Protein AF-A0A8B6FFK3-F1 (afdb_monomer_lite)

Organism: Mytilus galloprovincialis (NCBI:txid29158)

InterPro domains:
  IPR002347 Short-chain dehydrogenase/reductase SDR [PF00106] (6-83)
  IPR002347 Short-chain dehydrogenase/reductase SDR [PF00106] (134-291)
  IPR002347 Short-chain dehydrogenase/reductase SDR [PR00080] (193-204)
  IPR002347 Short-chain dehydrogenase/reductase SDR [PR00080] (247-255)
  IPR002347 Short-chain dehydrogenase/reductase SDR [PR00080] (267-286)
  IPR002347 Short-chain dehydrogenase/reductase SDR [PR00081] (17-33)
  IPR002347 Short-chain dehydrogenase/reductase SDR [PR00081] (43-62)
  IPR002347 Short-chain dehydrogenase/reductase SDR [PR00081] (64-81)
  IPR002347 Short-chain dehydrogenase/reductase SDR [PR00081] (99-119)
  IPR020904 Short-chain dehydrogenase/reductase, conserved site [PS00061] (30-58)
  IPR020904 Short-chain dehydrogenase/reductase, conserved site [PS00061] (254-282)
  IPR036291 NAD(P)-binding domain superfamily [SSF51735] (8-136)
  IPR036291 NAD(P)-binding domain superfamily [SSF51735] (133-290)
  IPR051737 L-xylulose reductase/Carbonyl reductase [PTHR44252] (134-290)

Sequence (295 aa):
MHVEIFESLQIVAKGIISRKGSGAIVNISSISSTLAFPGVPIYCTTKAAMDMLTKSMALEFGPLKIRVNSCNPGVVLTPMTEKFLVAQEQKDALTGRIPMGRFIEQDEVANTVVFLLSDYATMINGALVPVDGGHSIGRCIALKLSKLGAKVYAISRTEADLDSLKEEDSSIETRCLDIAYWDNTRKVIGDIGQVDLLVNNAGINKKKTVLEATEEFIDEHFDVNFKAALNISQIVAKGIISRKGSGAIVNISSLSSTLAFPGVPIYCTTKAAMDMLTKSMALEFGPFKVNYCDS

Radius of gyration: 19.82 Å; chains: 1; bounding box: 55×40×57 Å

Structure (mmCIF, N/CA/C/O backbone):
data_AF-A0A8B6FFK3-F1
#
_entry.id   AF-A0A8B6FFK3-F1
#
loop_
_atom_site.group_PDB
_atom_site.id
_atom_site.type_symbol
_atom_site.label_atom_id
_atom_site.label_alt_id
_atom_site.label_comp_id
_atom_site.label_asym_id
_atom_site.label_entity_id
_atom_site.label_seq_id
_atom_site.pdbx_PDB_ins_code
_atom_site.Cartn_x
_atom_site.Cartn_y
_atom_site.Cartn_z
_atom_site.occupancy
_atom_site.B_iso_or_equiv
_atom_site.auth_seq_id
_atom_site.auth_comp_id
_atom_site.auth_asym_id
_atom_site.auth_atom_id
_atom_site.pdbx_PDB_model_num
ATOM 1 N N . MET A 1 1 ? -13.976 11.421 10.634 1.00 39.06 1 MET A N 1
ATOM 2 C CA . MET A 1 1 ? -13.573 10.003 10.736 1.00 39.06 1 MET A CA 1
ATOM 3 C C . MET A 1 1 ? -12.472 9.743 11.767 1.00 39.06 1 MET A C 1
ATOM 5 O O . MET A 1 1 ? -12.789 9.145 12.778 1.00 39.06 1 MET A O 1
ATOM 9 N N . HIS A 1 2 ? -11.211 10.184 11.610 1.00 34.69 2 HIS A N 1
ATOM 10 C CA . HIS A 1 2 ? -10.170 9.877 12.625 1.00 34.69 2 HIS A CA 1
ATOM 11 C C . HIS A 1 2 ? -10.398 10.516 13.994 1.00 34.69 2 HIS A C 1
ATOM 13 O O . HIS A 1 2 ? -10.114 9.885 15.006 1.00 34.69 2 HIS A O 1
ATOM 19 N N . VAL A 1 3 ? -10.959 11.725 14.020 1.00 40.78 3 VAL A N 1
ATOM 20 C CA . VAL A 1 3 ? -11.326 12.419 15.262 1.00 40.78 3 VAL A CA 1
ATOM 21 C C . VAL A 1 3 ? -12.472 11.690 15.978 1.00 40.78 3 VAL A C 1
ATOM 23 O O . VAL A 1 3 ? -12.375 11.451 17.170 1.00 40.78 3 VAL A O 1
ATOM 26 N N . GLU A 1 4 ? -13.480 11.200 15.248 1.00 53.56 4 GLU A N 1
ATOM 27 C CA . GLU A 1 4 ? -14.606 10.430 15.815 1.00 53.56 4 GLU A CA 1
ATOM 28 C C . GLU A 1 4 ? -14.179 9.035 16.312 1.00 53.56 4 GLU A C 1
ATOM 30 O O . GLU A 1 4 ? -14.699 8.543 17.312 1.00 53.56 4 GLU A O 1
ATOM 35 N N . ILE A 1 5 ? -13.215 8.389 15.640 1.00 57.72 5 ILE A N 1
ATOM 36 C CA . ILE A 1 5 ? -12.628 7.112 16.088 1.00 57.72 5 ILE A CA 1
ATOM 37 C C . ILE A 1 5 ? -11.802 7.335 17.354 1.00 57.72 5 ILE A C 1
ATOM 39 O O . ILE A 1 5 ? -11.939 6.581 18.312 1.00 57.72 5 ILE A O 1
ATOM 43 N N . PHE A 1 6 ? -10.982 8.387 17.384 1.00 54.72 6 PHE A N 1
ATOM 44 C CA . PHE A 1 6 ? -10.231 8.772 18.574 1.00 54.72 6 PHE A CA 1
ATOM 45 C C . PHE A 1 6 ? -11.164 9.099 19.750 1.00 54.72 6 PHE A C 1
ATOM 47 O O . PHE A 1 6 ? -10.960 8.601 20.852 1.00 54.72 6 PHE A O 1
ATOM 54 N N . GLU A 1 7 ? -12.242 9.846 19.516 1.00 61.00 7 GLU A N 1
ATOM 55 C CA . GLU A 1 7 ? -13.261 10.141 20.528 1.00 61.00 7 GLU A CA 1
ATOM 56 C C . GLU A 1 7 ? -13.996 8.881 21.000 1.00 61.00 7 GLU A C 1
ATOM 58 O O . GLU A 1 7 ? -14.182 8.700 22.201 1.00 61.00 7 GLU A O 1
ATOM 63 N N . SER A 1 8 ? -14.339 7.963 20.093 1.00 62.34 8 SER A N 1
ATOM 64 C CA . SER A 1 8 ? -14.958 6.678 20.447 1.00 62.34 8 SER A CA 1
ATOM 65 C C . SER A 1 8 ? -14.028 5.826 21.311 1.00 62.34 8 SER A C 1
ATOM 67 O O . SER A 1 8 ? -14.461 5.258 22.313 1.00 62.34 8 SER A O 1
ATOM 69 N N . LEU A 1 9 ? -12.735 5.786 20.978 1.00 63.50 9 LEU A N 1
ATOM 70 C CA . LEU A 1 9 ? -11.714 5.106 21.775 1.00 63.50 9 LEU A CA 1
ATOM 71 C C . LEU A 1 9 ? -11.580 5.734 23.162 1.00 63.50 9 LEU A C 1
ATOM 73 O O . LEU A 1 9 ? -11.525 5.011 24.153 1.00 63.50 9 LEU A O 1
ATOM 77 N N . GLN A 1 10 ? -11.598 7.064 23.249 1.00 66.12 10 GLN A N 1
ATOM 78 C CA . GLN A 1 10 ? -11.566 7.791 24.516 1.00 66.12 10 GLN A CA 1
ATOM 79 C C . GLN A 1 10 ? -12.828 7.538 25.355 1.00 66.12 10 GLN A C 1
ATOM 81 O O . GLN A 1 10 ? -12.728 7.374 26.568 1.00 66.12 10 GLN A O 1
ATOM 86 N N . ILE A 1 11 ? -14.009 7.452 24.738 1.00 70.25 11 ILE A N 1
ATOM 87 C CA . ILE A 1 11 ? -15.271 7.130 25.422 1.00 70.25 11 ILE A CA 1
ATOM 88 C C . ILE A 1 11 ? -15.247 5.690 25.950 1.00 70.25 11 ILE A C 1
ATOM 90 O O . ILE A 1 11 ? -15.569 5.461 27.118 1.00 70.25 11 ILE A O 1
ATOM 94 N N . VAL A 1 12 ? -14.817 4.725 25.131 1.00 68.12 12 VAL A N 1
ATOM 95 C CA . VAL A 1 12 ? -14.712 3.314 25.533 1.00 68.12 12 VAL A CA 1
ATOM 96 C C . VAL A 1 12 ? -13.667 3.140 26.634 1.00 68.12 12 VAL A C 1
ATOM 98 O O . VAL A 1 12 ? -13.956 2.504 27.647 1.00 68.12 12 VAL A O 1
ATOM 101 N N . ALA A 1 13 ? -12.489 3.754 26.494 1.00 68.75 13 ALA A N 1
ATOM 102 C CA . ALA A 1 13 ? -11.446 3.723 27.514 1.00 68.75 13 ALA A CA 1
ATOM 103 C C . ALA A 1 13 ? -11.942 4.328 28.835 1.00 68.75 13 ALA A C 1
ATOM 105 O O . ALA A 1 13 ? -11.843 3.678 29.875 1.00 68.75 13 ALA A O 1
ATOM 106 N N . LYS A 1 14 ? -12.574 5.511 28.805 1.00 75.06 14 LYS A N 1
ATOM 107 C CA . LYS A 1 14 ? -13.174 6.141 29.995 1.00 75.06 14 LYS A CA 1
ATOM 108 C C . LYS A 1 14 ? -14.245 5.260 30.641 1.00 75.06 14 LYS A C 1
ATOM 110 O O . LYS A 1 14 ? -14.272 5.170 31.864 1.00 75.06 14 LYS A O 1
ATOM 115 N N . GLY A 1 15 ? -15.064 4.565 29.849 1.00 71.44 15 GLY A N 1
ATOM 116 C CA . GLY A 1 15 ? -16.056 3.607 30.346 1.00 71.44 15 GLY A CA 1
ATOM 117 C C . GLY A 1 15 ? -15.443 2.359 30.997 1.00 71.44 15 GLY A C 1
ATOM 118 O O . GLY A 1 15 ? -15.944 1.879 32.013 1.00 71.44 15 GLY A O 1
ATOM 119 N N . ILE A 1 16 ? -14.335 1.835 30.457 1.00 73.62 16 ILE A N 1
ATOM 120 C CA . ILE A 1 16 ? -13.602 0.706 31.060 1.00 73.62 16 ILE A CA 1
ATOM 121 C C . ILE A 1 16 ? -12.945 1.136 32.378 1.00 73.62 16 ILE A C 1
ATOM 123 O O . ILE A 1 16 ? -13.014 0.413 33.377 1.00 73.62 16 ILE A O 1
ATOM 127 N N . ILE A 1 17 ? -12.368 2.336 32.397 1.00 78.94 17 ILE A N 1
ATOM 128 C CA . ILE A 1 17 ? -11.732 2.919 33.579 1.00 78.94 17 ILE A CA 1
ATOM 129 C C . ILE A 1 17 ? -12.773 3.198 34.671 1.00 78.94 17 ILE A C 1
ATOM 131 O O . ILE A 1 17 ? -12.546 2.851 35.830 1.00 78.94 17 ILE A O 1
ATOM 135 N N . SER A 1 18 ? -13.940 3.760 34.329 1.00 77.19 18 SER A N 1
ATOM 136 C CA . SER A 1 18 ? -14.977 4.117 35.310 1.00 77.19 18 SER A CA 1
ATOM 137 C C . SER A 1 18 ? -15.567 2.905 36.033 1.00 77.19 18 SER A C 1
ATOM 139 O O . SER A 1 18 ? -15.997 3.026 37.178 1.00 77.19 18 SER A O 1
ATOM 141 N N . ARG A 1 19 ? -15.540 1.720 35.406 1.00 73.81 19 ARG A N 1
ATOM 142 C CA . ARG A 1 19 ? -15.922 0.441 36.035 1.00 73.81 19 ARG A CA 1
ATOM 143 C C . ARG A 1 19 ? -14.753 -0.302 36.702 1.00 73.81 19 ARG A C 1
ATOM 145 O O . ARG A 1 19 ? -14.944 -1.429 37.146 1.00 73.81 19 ARG A O 1
ATOM 152 N N . LYS A 1 20 ? -13.558 0.308 36.769 1.00 71.81 20 LYS A N 1
ATOM 153 C CA . LYS A 1 20 ? -12.302 -0.270 37.298 1.00 71.81 20 LYS A CA 1
ATOM 154 C C . LYS A 1 20 ? -11.928 -1.622 36.666 1.00 71.81 20 LYS A C 1
ATOM 156 O O . LYS A 1 20 ? -11.371 -2.489 37.337 1.00 71.81 20 LYS A O 1
ATOM 161 N N . GLY A 1 21 ? -12.259 -1.811 35.389 1.00 73.81 21 GLY A N 1
ATOM 162 C CA . GLY A 1 21 ? -11.990 -3.051 34.659 1.00 73.81 21 GLY A CA 1
ATOM 163 C C . GLY A 1 21 ? -10.679 -3.014 33.872 1.00 73.81 21 GLY A C 1
ATOM 164 O O . GLY A 1 21 ? -10.086 -1.956 33.685 1.00 73.81 21 GLY A O 1
ATOM 165 N N . SER A 1 22 ? -10.256 -4.173 33.371 1.00 76.50 22 SER A N 1
ATOM 166 C CA . SER A 1 22 ? -9.316 -4.289 32.251 1.00 76.50 22 SER A CA 1
ATOM 167 C C . SER A 1 22 ? -10.085 -4.400 30.932 1.00 76.50 22 SER A C 1
ATOM 169 O O . SER A 1 22 ? -11.313 -4.562 30.915 1.00 76.50 22 SER A O 1
ATOM 171 N N . GLY A 1 23 ? -9.381 -4.295 29.809 1.00 82.12 23 GLY A N 1
ATOM 172 C CA . GLY A 1 23 ? -10.026 -4.436 28.513 1.00 82.12 23 GLY A CA 1
ATOM 173 C C . GLY A 1 23 ? -9.075 -4.711 27.365 1.00 82.12 23 GLY A C 1
ATOM 174 O O . GLY A 1 23 ? -7.852 -4.685 27.495 1.00 82.12 23 GLY A O 1
ATOM 175 N N . ALA A 1 24 ? -9.678 -4.959 26.215 1.00 80.25 24 ALA A N 1
ATOM 176 C CA . ALA A 1 24 ? -8.990 -5.093 24.953 1.00 80.25 24 ALA A CA 1
ATOM 177 C C . ALA A 1 24 ? -9.776 -4.327 23.898 1.00 80.25 24 ALA A C 1
ATOM 179 O O . ALA A 1 24 ? -11.008 -4.343 23.881 1.00 80.25 24 ALA A O 1
ATOM 180 N N . ILE A 1 25 ? -9.044 -3.645 23.036 1.00 81.50 25 ILE A N 1
ATOM 181 C CA . ILE A 1 25 ? -9.561 -2.898 21.907 1.00 81.50 25 ILE A CA 1
ATOM 182 C C . ILE A 1 25 ? -8.860 -3.456 20.676 1.00 81.50 25 ILE A C 1
ATOM 184 O O . ILE A 1 25 ? -7.632 -3.548 20.630 1.00 81.50 25 ILE A O 1
ATOM 188 N N . VAL A 1 26 ? -9.649 -3.834 19.677 1.00 76.50 26 VAL A N 1
ATOM 189 C CA . VAL A 1 26 ? -9.130 -4.248 18.378 1.00 76.50 26 VAL A CA 1
ATOM 190 C C . VAL A 1 26 ? -9.638 -3.274 17.341 1.00 76.50 26 VAL A C 1
ATOM 192 O O . VAL A 1 26 ? -10.841 -3.146 17.120 1.00 76.50 26 VAL A O 1
ATOM 195 N N . ASN A 1 27 ? -8.700 -2.589 16.709 1.00 78.62 27 ASN A N 1
ATOM 196 C CA . ASN A 1 27 ? -8.969 -1.767 15.553 1.00 78.62 27 ASN A CA 1
ATOM 197 C C . ASN A 1 27 ? -8.956 -2.652 14.306 1.00 78.62 27 ASN A C 1
ATOM 199 O O . ASN A 1 27 ? -8.112 -3.535 14.154 1.00 78.62 27 ASN A O 1
ATOM 203 N N . ILE A 1 28 ? -9.904 -2.422 13.403 1.00 74.88 28 ILE A N 1
ATOM 204 C CA . ILE A 1 28 ? -9.940 -3.120 12.119 1.00 74.88 28 ILE A CA 1
ATOM 205 C C . ILE A 1 28 ? -9.291 -2.225 11.080 1.00 74.88 28 ILE A C 1
ATOM 207 O O . ILE A 1 28 ? -9.927 -1.323 10.522 1.00 74.88 28 ILE A O 1
ATOM 211 N N . SER A 1 29 ? -8.016 -2.481 10.827 1.00 76.06 29 SER A N 1
ATOM 212 C CA . SER A 1 29 ? -7.256 -1.835 9.778 1.00 76.06 29 SER A CA 1
ATOM 213 C C . SER A 1 29 ? -7.400 -2.625 8.470 1.00 76.06 29 SER A C 1
ATOM 215 O O . SER A 1 29 ? -8.501 -3.045 8.112 1.00 76.06 29 SER A O 1
ATOM 217 N N . SER A 1 30 ? -6.347 -2.728 7.679 1.00 71.38 30 SER A N 1
ATOM 218 C CA . SER A 1 30 ? -6.321 -3.422 6.394 1.00 71.38 30 SER A CA 1
ATOM 219 C C . SER A 1 30 ? -4.873 -3.756 6.108 1.00 71.38 30 SER A C 1
ATOM 221 O O . SER A 1 30 ? -4.008 -3.008 6.556 1.00 71.38 30 SER A O 1
ATOM 223 N N . ILE A 1 31 ? -4.571 -4.760 5.284 1.00 65.25 31 ILE A N 1
ATOM 224 C CA . ILE A 1 31 ? -3.232 -4.771 4.675 1.00 65.25 31 ILE A CA 1
ATOM 225 C C . ILE A 1 31 ? -2.986 -3.465 3.945 1.00 65.25 31 ILE A C 1
ATOM 227 O O . ILE A 1 31 ? -1.864 -3.004 3.915 1.00 65.25 31 ILE A O 1
ATOM 231 N N . SER A 1 32 ? -4.059 -2.808 3.490 1.00 51.94 32 SER A N 1
ATOM 232 C CA . SER A 1 32 ? -4.026 -1.476 2.908 1.00 51.94 32 SER A CA 1
ATOM 233 C C . SER A 1 32 ? -3.475 -0.368 3.802 1.00 51.94 32 SER A C 1
ATOM 235 O O . SER A 1 32 ? -3.389 0.765 3.362 1.00 51.94 32 SER A O 1
ATOM 237 N N . SER A 1 33 ? -3.148 -0.631 5.061 1.00 52.00 33 SER A N 1
ATOM 238 C CA . SER A 1 33 ? -2.333 0.294 5.840 1.00 52.00 33 SER A CA 1
ATOM 239 C C . SER A 1 33 ? -0.866 0.185 5.462 1.00 52.00 33 SER A C 1
ATOM 241 O O . SER A 1 33 ? -0.209 1.211 5.330 1.00 52.00 33 SER A O 1
ATOM 243 N N . THR A 1 34 ? -0.393 -1.048 5.237 1.00 49.53 34 THR A N 1
ATOM 244 C CA . THR A 1 34 ? 0.974 -1.356 4.834 1.00 49.53 34 THR A CA 1
ATOM 245 C C . THR A 1 34 ? 1.264 -1.648 3.414 1.00 49.53 34 THR A C 1
ATOM 247 O O . THR A 1 34 ? 2.313 -2.155 3.023 1.00 49.53 34 THR A O 1
ATOM 250 N N . LEU A 1 35 ? 0.272 -1.263 2.654 1.00 51.38 35 LEU A N 1
ATOM 251 C CA . LEU A 1 35 ? 0.148 -1.470 1.271 1.00 51.38 35 LEU A CA 1
ATOM 252 C C . LEU A 1 35 ? -0.770 -0.422 0.774 1.00 51.38 35 LEU A C 1
ATOM 254 O O . LEU A 1 35 ? -1.887 -0.279 1.216 1.00 51.38 35 LEU A O 1
ATOM 258 N N . ALA A 1 36 ? -0.298 0.382 -0.123 1.00 47.00 36 ALA A N 1
ATOM 259 C CA . ALA A 1 36 ? -1.134 1.371 -0.697 1.00 47.00 36 ALA A CA 1
ATOM 260 C C . ALA A 1 36 ? -1.898 0.687 -1.796 1.00 47.00 36 ALA A C 1
ATOM 262 O O . ALA A 1 36 ? -1.406 -0.255 -2.353 1.00 47.00 36 ALA A O 1
ATOM 263 N N . PHE A 1 37 ? -3.073 1.126 -2.177 1.00 50.56 37 PHE A N 1
ATOM 264 C CA . PHE A 1 37 ? -3.817 0.453 -3.222 1.00 50.56 37 PHE A CA 1
ATOM 265 C C . PHE A 1 37 ? -4.236 1.501 -4.295 1.00 50.56 37 PHE A C 1
ATOM 267 O O . PHE A 1 37 ? -4.901 2.456 -3.891 1.00 50.56 37 PHE A O 1
ATOM 274 N N . PRO A 1 38 ? -3.946 1.368 -5.639 1.00 41.97 38 PRO A N 1
ATOM 275 C CA . PRO A 1 38 ? -4.511 2.290 -6.636 1.00 41.97 38 PRO A CA 1
ATOM 276 C C . PRO A 1 38 ? -6.040 2.353 -6.577 1.00 41.97 38 PRO A C 1
ATOM 278 O O . PRO A 1 38 ? -6.733 1.370 -6.790 1.00 41.97 38 PRO A O 1
ATOM 281 N N . GLY A 1 39 ? -6.601 3.513 -6.299 1.00 49.22 39 GLY A N 1
ATOM 282 C CA . GLY A 1 39 ? -8.046 3.624 -6.088 1.00 49.22 39 GLY A CA 1
ATOM 283 C C . GLY A 1 39 ? -8.536 3.486 -4.641 1.00 49.22 39 GLY A C 1
ATOM 284 O O . GLY A 1 39 ? -9.748 3.468 -4.476 1.00 49.22 39 GLY A O 1
ATOM 285 N N . VAL A 1 40 ? -7.680 3.442 -3.599 1.00 52.91 40 VAL A N 1
ATOM 286 C CA . VAL A 1 40 ? -8.135 3.570 -2.188 1.00 52.91 40 VAL A CA 1
ATOM 287 C C . VAL A 1 40 ? -7.178 4.188 -1.144 1.00 52.91 40 VAL A C 1
ATOM 289 O O . VAL A 1 40 ? -7.411 3.977 0.031 1.00 52.91 40 VAL A O 1
ATOM 292 N N . PRO A 1 41 ? -6.126 4.971 -1.364 1.00 35.69 41 PRO A N 1
ATOM 293 C CA . PRO A 1 41 ? -5.378 5.555 -0.286 1.00 35.69 41 PRO A CA 1
ATOM 294 C C . PRO A 1 41 ? -6.064 6.539 0.629 1.00 35.69 41 PRO A C 1
ATOM 296 O O . PRO A 1 41 ? -5.470 6.750 1.670 1.00 35.69 41 PRO A O 1
ATOM 299 N N . ILE A 1 42 ? -7.282 7.074 0.406 1.00 43.62 42 ILE A N 1
ATOM 300 C CA . ILE A 1 42 ? -7.935 7.798 1.538 1.00 43.62 42 ILE A CA 1
ATOM 301 C C . ILE A 1 42 ? -8.093 6.779 2.614 1.00 43.62 42 ILE A C 1
ATOM 303 O O . ILE A 1 42 ? -7.669 6.982 3.742 1.00 43.62 42 ILE A O 1
ATOM 307 N N . TYR A 1 43 ? -8.634 5.655 2.179 1.00 50.97 43 TYR A N 1
ATOM 308 C CA . TYR A 1 43 ? -8.715 4.462 2.946 1.00 50.97 43 TYR A CA 1
ATOM 309 C C . TYR A 1 43 ? -7.318 3.966 3.359 1.00 50.97 43 TYR A C 1
ATOM 311 O O . TYR A 1 43 ? -7.121 3.841 4.554 1.00 50.97 43 TYR A O 1
ATOM 319 N N . CYS A 1 44 ? -6.307 3.814 2.496 1.00 47.00 44 CYS A N 1
ATOM 320 C CA . CYS A 1 44 ? -4.979 3.326 2.911 1.00 47.00 44 CYS A CA 1
ATOM 321 C C . CYS A 1 44 ? -4.354 4.219 3.992 1.00 47.00 44 CYS A C 1
ATOM 323 O O . CYS A 1 44 ? -3.923 3.722 5.025 1.00 47.00 44 CYS A O 1
ATOM 325 N N . THR A 1 45 ? -4.404 5.543 3.839 1.00 41.97 45 THR A N 1
ATOM 326 C CA . THR A 1 45 ? -3.981 6.472 4.879 1.00 41.97 45 THR A CA 1
ATOM 327 C C . THR A 1 45 ? -4.830 6.368 6.110 1.00 41.97 45 THR A C 1
ATOM 329 O O . THR A 1 45 ? -4.281 6.345 7.204 1.00 41.97 45 THR A O 1
ATOM 332 N N . THR A 1 46 ? -6.154 6.302 5.980 1.00 49.84 46 THR A N 1
ATOM 333 C CA . THR A 1 46 ? -6.982 6.124 7.169 1.00 49.84 46 THR A CA 1
ATOM 334 C C . THR A 1 46 ? -6.615 4.832 7.893 1.00 49.84 46 THR A C 1
ATOM 336 O O . THR A 1 46 ? -6.662 4.764 9.119 1.00 49.84 46 THR A O 1
ATOM 339 N N . LYS A 1 47 ? -6.172 3.820 7.147 1.00 67.50 47 LYS A N 1
ATOM 340 C CA . LYS A 1 47 ? -5.768 2.530 7.671 1.00 67.50 47 LYS A CA 1
ATOM 341 C C . LYS A 1 47 ? -4.387 2.580 8.316 1.00 67.50 47 LYS A C 1
ATOM 343 O O . LYS A 1 47 ? -4.286 2.090 9.433 1.00 67.50 47 LYS A O 1
ATOM 348 N N . ALA A 1 48 ? -3.373 3.264 7.782 1.00 50.06 48 ALA A N 1
ATOM 349 C CA . ALA A 1 48 ? -2.131 3.403 8.561 1.00 50.06 48 ALA A CA 1
ATOM 350 C C . ALA A 1 48 ? -2.115 4.544 9.587 1.00 50.06 48 ALA A C 1
ATOM 352 O O . ALA A 1 48 ? -1.381 4.466 10.568 1.00 50.06 48 ALA A O 1
ATOM 353 N N . ALA A 1 49 ? -3.020 5.521 9.494 1.00 53.09 49 ALA A N 1
ATOM 354 C CA . ALA A 1 49 ? -3.358 6.387 10.624 1.00 53.09 49 ALA A CA 1
ATOM 355 C C . ALA A 1 49 ? -3.983 5.568 11.765 1.00 53.09 49 ALA A C 1
ATOM 357 O O . ALA A 1 49 ? -3.675 5.801 12.930 1.00 53.09 49 ALA A O 1
ATOM 358 N N . MET A 1 50 ? -4.815 4.573 11.443 1.00 54.88 50 MET A N 1
ATOM 359 C CA . MET A 1 50 ? -5.365 3.632 12.421 1.00 54.88 50 MET A CA 1
ATOM 360 C C . MET A 1 50 ? -4.290 2.706 13.006 1.00 54.88 50 MET A C 1
ATOM 362 O O . MET A 1 50 ? -4.314 2.436 14.207 1.00 54.88 50 MET A O 1
ATOM 366 N N . ASP A 1 51 ? -3.311 2.279 12.211 1.00 74.00 51 ASP A N 1
ATOM 367 C CA . ASP A 1 51 ? -2.175 1.495 12.707 1.00 74.00 51 ASP A CA 1
ATOM 368 C C . ASP A 1 51 ? -1.275 2.306 13.642 1.00 74.00 51 ASP A C 1
ATOM 370 O O . ASP A 1 51 ? -0.874 1.826 14.704 1.00 74.00 51 ASP A O 1
ATOM 374 N N . MET A 1 52 ? -0.994 3.563 13.295 1.00 62.81 52 MET A N 1
ATOM 375 C CA . MET A 1 52 ? -0.234 4.449 14.172 1.00 62.81 52 MET A CA 1
ATOM 376 C C . MET A 1 52 ? -1.013 4.764 15.453 1.00 62.81 52 MET A C 1
ATOM 378 O O . MET A 1 52 ? -0.463 4.671 16.548 1.00 62.81 52 MET A O 1
ATOM 382 N N . LEU A 1 53 ? -2.314 5.044 15.336 1.00 67.50 53 LEU A N 1
ATOM 383 C CA . LEU A 1 53 ? -3.184 5.265 16.488 1.00 67.50 53 LEU A CA 1
ATOM 384 C C . LEU A 1 53 ? -3.214 4.046 17.416 1.00 67.50 53 LEU A C 1
ATOM 386 O O . LEU A 1 53 ? -3.152 4.199 18.632 1.00 67.50 53 LEU A O 1
ATOM 390 N N . THR A 1 54 ? -3.254 2.837 16.854 1.00 75.19 54 THR A N 1
ATOM 391 C CA . THR A 1 54 ? -3.186 1.585 17.619 1.00 75.19 54 THR A CA 1
ATOM 392 C C . THR A 1 54 ? -1.921 1.531 18.472 1.00 75.19 54 THR A C 1
ATOM 394 O O . THR A 1 54 ? -2.006 1.275 19.672 1.00 75.19 54 THR A O 1
ATOM 397 N N . LYS A 1 55 ? -0.756 1.829 17.882 1.00 66.25 55 LYS A N 1
ATOM 398 C CA . LYS A 1 55 ? 0.532 1.843 18.594 1.00 66.25 55 LYS A CA 1
ATOM 399 C C . LYS A 1 55 ? 0.563 2.903 19.698 1.00 66.25 55 LYS A C 1
ATOM 401 O O . LYS A 1 55 ? 0.979 2.606 20.815 1.00 66.25 55 LYS A O 1
ATOM 406 N N . SER A 1 56 ? 0.087 4.117 19.417 1.00 67.19 56 SER A N 1
ATOM 407 C CA . SER A 1 56 ? 0.042 5.198 20.409 1.00 67.19 56 SER A CA 1
ATOM 408 C C . SER A 1 56 ? -0.882 4.871 21.585 1.00 67.19 56 SER A C 1
ATOM 410 O O . SER A 1 56 ? -0.490 5.031 22.738 1.00 67.19 56 SER A O 1
ATOM 412 N N . MET A 1 57 ? -2.080 4.347 21.317 1.00 69.94 57 MET A N 1
ATOM 413 C CA . MET A 1 57 ? -3.044 4.000 22.367 1.00 69.94 57 MET A CA 1
ATOM 414 C C . MET A 1 57 ? -2.611 2.772 23.169 1.00 69.94 57 MET A C 1
ATOM 416 O O . MET A 1 57 ? -2.886 2.693 24.361 1.00 69.94 57 MET A O 1
ATOM 420 N N . ALA A 1 58 ? -1.892 1.831 22.556 1.00 77.06 58 ALA A N 1
ATOM 421 C CA . ALA A 1 58 ? -1.303 0.707 23.274 1.00 77.06 58 ALA A CA 1
ATOM 422 C C . ALA A 1 58 ? -0.321 1.171 24.364 1.00 77.06 58 ALA A C 1
ATOM 424 O O . ALA A 1 58 ? -0.317 0.604 25.459 1.00 77.06 58 ALA A O 1
ATOM 425 N N . LEU A 1 59 ? 0.479 2.209 24.082 1.00 69.81 59 LEU A N 1
ATOM 426 C CA . LEU A 1 59 ? 1.390 2.817 25.056 1.00 69.81 59 LEU A CA 1
ATOM 427 C C . LEU A 1 59 ? 0.632 3.586 26.144 1.00 69.81 59 LEU A C 1
ATOM 429 O O . LEU A 1 59 ? 0.939 3.437 27.324 1.00 69.81 59 LEU A O 1
ATOM 433 N N . GLU A 1 60 ? -0.365 4.381 25.756 1.00 79.75 60 GLU A N 1
ATOM 434 C CA . GLU A 1 60 ? -1.122 5.232 26.681 1.00 79.75 60 GLU A CA 1
ATOM 435 C C . GLU A 1 60 ? -2.037 4.422 27.612 1.00 79.75 60 GLU A C 1
ATOM 437 O O . GLU A 1 60 ? -2.120 4.690 28.811 1.00 79.75 60 GLU A O 1
ATOM 442 N N . PHE A 1 61 ? -2.707 3.398 27.082 1.00 78.19 61 PHE A N 1
ATOM 443 C CA . PHE A 1 61 ? -3.711 2.626 27.813 1.00 78.19 61 PHE A CA 1
ATOM 444 C C . PHE A 1 61 ? -3.166 1.338 28.441 1.00 78.19 61 PHE A C 1
ATOM 446 O O . PHE A 1 61 ? -3.808 0.768 29.328 1.00 78.19 61 PHE A O 1
ATOM 453 N N . GLY A 1 62 ? -1.957 0.916 28.063 1.00 79.62 62 GLY A N 1
ATOM 454 C CA . GLY A 1 62 ? -1.272 -0.234 28.654 1.00 79.62 62 GLY A CA 1
ATOM 455 C C . GLY A 1 62 ? -1.190 -0.178 30.190 1.00 79.62 62 GLY A C 1
ATOM 456 O O . GLY A 1 62 ? -1.638 -1.127 30.840 1.00 79.62 62 GLY A O 1
ATOM 457 N N . PRO A 1 63 ? -0.719 0.930 30.808 1.00 83.38 63 PRO A N 1
ATOM 458 C CA . PRO A 1 63 ? -0.702 1.092 32.269 1.00 83.38 63 PRO A CA 1
ATOM 459 C C . PRO A 1 63 ? -2.087 1.013 32.928 1.00 83.38 63 PRO A C 1
ATOM 461 O O . PRO A 1 63 ? -2.205 0.653 34.098 1.00 83.38 63 PRO A O 1
ATOM 464 N N . LEU A 1 64 ? -3.145 1.305 32.169 1.00 82.75 64 LEU A N 1
ATOM 465 C CA . LEU A 1 64 ? -4.542 1.230 32.601 1.00 82.75 64 LEU A CA 1
ATOM 466 C C . LEU A 1 64 ? -5.139 -0.174 32.410 1.00 82.75 64 LEU A C 1
ATOM 468 O O . LEU A 1 64 ? -6.338 -0.363 32.598 1.00 82.75 64 LEU A O 1
ATOM 472 N N . LYS A 1 65 ? -4.306 -1.168 32.065 1.00 77.44 65 LYS A N 1
ATOM 473 C CA . LYS A 1 65 ? -4.687 -2.564 31.794 1.00 77.44 65 LYS A CA 1
ATOM 474 C C . LYS A 1 65 ? -5.659 -2.703 30.618 1.00 77.44 65 LYS A C 1
ATOM 476 O O . LYS A 1 65 ? -6.511 -3.596 30.616 1.00 77.44 65 LYS A O 1
ATOM 481 N N . ILE A 1 66 ? -5.530 -1.833 29.616 1.00 82.69 66 ILE A N 1
ATOM 482 C CA . ILE A 1 66 ? -6.300 -1.903 28.374 1.00 82.69 66 ILE A CA 1
ATOM 483 C C . ILE A 1 66 ? -5.327 -2.108 27.213 1.00 82.69 66 ILE A C 1
ATOM 485 O O . ILE A 1 66 ? -4.455 -1.279 26.962 1.00 82.69 66 ILE A O 1
ATOM 489 N N . ARG A 1 67 ? -5.478 -3.228 26.505 1.00 87.44 67 ARG A N 1
ATOM 490 C CA . ARG A 1 67 ? -4.666 -3.558 25.326 1.00 87.44 67 ARG A CA 1
ATOM 491 C C . ARG A 1 67 ? -5.295 -2.978 24.071 1.00 87.44 67 ARG A C 1
ATOM 493 O O . ARG A 1 67 ? -6.518 -2.983 23.952 1.00 87.44 67 ARG A O 1
ATOM 500 N N . VAL A 1 68 ? -4.478 -2.546 23.118 1.00 77.75 68 VAL A N 1
ATOM 501 C CA . VAL A 1 68 ? -4.937 -2.021 21.828 1.00 77.75 68 VAL A CA 1
ATOM 502 C C . VAL A 1 68 ? -4.126 -2.657 20.706 1.00 77.75 68 VAL A C 1
ATOM 504 O O . VAL A 1 68 ? -2.912 -2.499 20.659 1.00 77.75 68 VAL A O 1
ATOM 507 N N . ASN A 1 69 ? -4.778 -3.391 19.805 1.00 83.00 69 ASN A N 1
ATOM 508 C CA . ASN A 1 69 ? -4.141 -4.034 18.648 1.00 83.00 69 ASN A CA 1
ATOM 509 C C . ASN A 1 69 ? -4.929 -3.760 17.368 1.00 83.00 69 ASN A C 1
ATOM 511 O O . ASN A 1 69 ? -6.067 -3.298 17.421 1.00 83.00 69 ASN A O 1
ATOM 515 N N . SER A 1 70 ? -4.328 -4.071 16.226 1.00 77.25 70 SER A N 1
ATOM 516 C CA . SER A 1 70 ? -4.926 -3.925 14.907 1.00 77.25 70 SER A CA 1
ATOM 517 C C . SER A 1 70 ? -4.955 -5.267 14.183 1.00 77.25 70 SER A C 1
ATOM 519 O O . SER A 1 70 ? -3.980 -6.022 14.205 1.00 77.25 70 SER A O 1
ATOM 521 N N . CYS A 1 71 ? -6.084 -5.564 13.549 1.00 75.06 71 CYS A N 1
ATOM 522 C CA . CYS A 1 71 ? -6.201 -6.631 12.563 1.00 75.06 71 CYS A CA 1
ATOM 523 C C . CYS A 1 71 ? -6.186 -5.993 11.171 1.00 75.06 71 CYS A C 1
ATOM 525 O O . CYS A 1 71 ? -6.935 -5.046 10.921 1.00 75.06 71 CYS A O 1
ATOM 527 N N . ASN A 1 72 ? -5.361 -6.519 10.265 1.00 85.06 72 ASN A N 1
ATOM 528 C CA . ASN A 1 72 ? -5.077 -5.941 8.954 1.00 85.06 72 ASN A CA 1
ATOM 529 C C . ASN A 1 72 ? -5.429 -6.942 7.836 1.00 85.06 72 ASN A C 1
ATOM 531 O O . ASN A 1 72 ? -4.538 -7.565 7.260 1.00 85.06 72 ASN A O 1
ATOM 535 N N . PRO A 1 73 ? -6.717 -7.138 7.503 1.00 73.56 73 PRO A N 1
ATOM 536 C CA . PRO A 1 73 ? -7.101 -8.116 6.493 1.00 73.56 73 PRO A CA 1
ATOM 537 C C . PRO A 1 73 ? -6.779 -7.677 5.063 1.00 73.56 73 PRO A C 1
ATOM 539 O O . PRO A 1 73 ? -6.836 -6.492 4.727 1.00 73.56 73 PRO A O 1
ATOM 542 N N . GLY A 1 74 ? -6.505 -8.660 4.210 1.00 75.31 74 GLY A N 1
ATOM 543 C CA . GLY A 1 74 ? -6.560 -8.576 2.759 1.00 75.31 74 GLY A CA 1
ATOM 544 C C . GLY A 1 74 ? -7.987 -8.731 2.248 1.00 75.31 74 GLY A C 1
ATOM 545 O O . GLY A 1 74 ? -8.938 -8.150 2.776 1.00 75.31 74 GLY A O 1
ATOM 546 N N . VAL A 1 75 ? -8.178 -9.496 1.176 1.00 73.19 75 VAL A N 1
ATOM 547 C CA . VAL A 1 75 ? -9.520 -9.674 0.612 1.00 73.19 75 VAL A CA 1
ATOM 548 C C . VAL A 1 75 ? -10.340 -10.704 1.375 1.00 73.19 75 VAL A C 1
ATOM 550 O O . VAL A 1 75 ? -10.101 -11.895 1.235 1.00 73.19 75 VAL A O 1
ATOM 553 N N . VAL A 1 76 ? -11.338 -10.222 2.119 1.00 73.00 76 VAL A N 1
ATOM 554 C CA . VAL A 1 76 ? -12.308 -11.050 2.851 1.00 73.00 76 VAL A CA 1
ATOM 555 C C . VAL A 1 76 ? -13.581 -11.280 2.036 1.00 73.00 76 VAL A C 1
ATOM 557 O O . VAL A 1 76 ? -14.085 -10.337 1.427 1.00 73.00 76 VAL A O 1
ATOM 560 N N . LEU A 1 77 ? -14.116 -12.498 2.042 1.00 67.44 77 LEU A N 1
ATOM 561 C CA . LEU A 1 77 ? -15.352 -12.898 1.381 1.00 67.44 77 LEU A CA 1
ATOM 562 C C . LEU A 1 77 ? -16.553 -12.610 2.293 1.00 67.44 77 LEU A C 1
ATOM 564 O O . LEU A 1 77 ? -16.812 -13.313 3.265 1.00 67.44 77 LEU A O 1
ATOM 568 N N . THR A 1 78 ? -17.286 -11.536 2.007 1.00 65.06 78 THR A N 1
ATOM 569 C CA . THR A 1 78 ? -18.508 -11.158 2.743 1.00 65.06 78 THR A CA 1
ATOM 570 C C . THR A 1 78 ? -19.648 -10.889 1.774 1.00 65.06 78 THR A C 1
ATOM 572 O O . THR A 1 78 ? -19.332 -10.521 0.658 1.00 65.06 78 THR A O 1
ATOM 575 N N . PRO A 1 79 ? -20.946 -10.920 2.139 1.00 58.16 79 PRO A N 1
ATOM 576 C CA . PRO A 1 79 ? -22.024 -10.525 1.218 1.00 58.16 79 PRO A CA 1
ATOM 577 C C . PRO A 1 79 ? -21.833 -9.115 0.653 1.00 58.16 79 PRO A C 1
ATOM 579 O O . PRO A 1 79 ? -22.286 -8.790 -0.439 1.00 58.16 79 PRO A O 1
ATOM 582 N N . MET A 1 80 ? -21.147 -8.260 1.414 1.00 51.03 80 MET A N 1
ATOM 583 C CA . MET A 1 80 ? -20.696 -6.959 0.953 1.00 51.03 80 MET A CA 1
ATOM 584 C C . MET A 1 80 ? -19.601 -7.113 -0.110 1.00 51.03 80 MET A C 1
ATOM 586 O O . MET A 1 80 ? -19.755 -6.584 -1.198 1.00 51.03 80 MET A O 1
ATOM 590 N N . THR A 1 81 ? -18.528 -7.861 0.158 1.00 57.19 81 THR A N 1
ATOM 591 C CA . THR A 1 81 ? -17.414 -8.060 -0.786 1.00 57.19 81 THR A CA 1
ATOM 592 C C . THR A 1 81 ? -17.773 -8.964 -1.970 1.00 57.19 81 THR A C 1
ATOM 594 O O . THR A 1 81 ? -17.259 -8.723 -3.040 1.00 57.19 81 THR A O 1
ATOM 597 N N . GLU A 1 82 ? -18.704 -9.908 -1.841 1.00 58.75 82 GLU A N 1
ATOM 598 C CA . GLU A 1 82 ? -19.309 -10.763 -2.877 1.00 58.75 82 GLU A CA 1
ATOM 599 C C . GLU A 1 82 ? -20.109 -9.961 -3.888 1.00 58.75 82 GLU A C 1
ATOM 601 O O . GLU A 1 82 ? -20.005 -10.195 -5.087 1.00 58.75 82 GLU A O 1
ATOM 606 N N . LYS A 1 83 ? -20.846 -8.952 -3.414 1.00 51.44 83 LYS A N 1
ATOM 607 C CA . LYS A 1 83 ? -21.486 -7.967 -4.292 1.00 51.44 83 LYS A CA 1
ATOM 608 C C . LYS A 1 83 ? -20.470 -7.126 -5.059 1.00 51.44 83 LYS A C 1
ATOM 610 O O . LYS A 1 83 ? -20.820 -6.577 -6.096 1.00 51.44 83 LYS A O 1
ATOM 615 N N . PHE A 1 84 ? -19.237 -7.034 -4.563 1.00 49.47 84 PHE A N 1
ATOM 616 C CA . PHE A 1 84 ? -18.107 -6.437 -5.276 1.00 49.47 84 PHE A CA 1
ATOM 617 C C . PHE A 1 84 ? -17.273 -7.490 -6.038 1.00 49.47 84 PHE A C 1
ATOM 619 O O . PHE A 1 84 ? -16.437 -7.141 -6.859 1.00 49.47 84 PHE A O 1
ATOM 626 N N . LEU A 1 85 ? -17.554 -8.781 -5.830 1.00 57.78 85 LEU A N 1
ATOM 627 C CA . LEU A 1 85 ? -16.826 -9.940 -6.340 1.00 57.78 85 LEU A CA 1
ATOM 628 C C . LEU A 1 85 ? -17.696 -10.836 -7.189 1.00 57.78 85 LEU A C 1
ATOM 630 O O . LEU A 1 85 ? -17.897 -12.019 -6.909 1.00 57.78 85 LEU A O 1
ATOM 634 N N . VAL A 1 86 ? -18.258 -10.228 -8.217 1.00 53.06 86 VAL A N 1
ATOM 635 C CA . VAL A 1 86 ? -19.410 -10.795 -8.903 1.00 53.06 86 VAL A CA 1
ATOM 636 C C . VAL A 1 86 ? -18.979 -11.757 -10.015 1.00 53.06 86 VAL A C 1
ATOM 638 O O . VAL A 1 86 ? -19.688 -12.722 -10.286 1.00 53.06 86 VAL A O 1
ATOM 641 N N . ALA A 1 87 ? -17.799 -11.550 -10.616 1.00 62.94 87 ALA A N 1
ATOM 642 C CA . ALA A 1 87 ? -17.296 -12.331 -11.750 1.00 62.94 87 ALA A CA 1
ATOM 643 C C . ALA A 1 87 ? -16.202 -13.340 -11.351 1.00 62.94 87 ALA A C 1
ATOM 645 O O . ALA A 1 87 ? -15.314 -13.019 -10.563 1.00 62.94 87 ALA A O 1
ATOM 646 N N . GLN A 1 88 ? -16.239 -14.551 -11.923 1.00 60.47 88 GLN A N 1
ATOM 647 C CA . GLN A 1 88 ? -15.275 -15.616 -11.610 1.00 60.47 88 GLN A CA 1
ATOM 648 C C . GLN A 1 88 ? -13.852 -15.263 -12.051 1.00 60.47 88 GLN A C 1
ATOM 650 O O . GLN A 1 88 ? -12.926 -15.474 -11.286 1.00 60.47 88 GLN A O 1
ATOM 655 N N . GLU A 1 89 ? -13.700 -14.614 -13.202 1.00 54.66 89 GLU A N 1
ATOM 656 C CA . GLU A 1 89 ? -12.408 -14.120 -13.685 1.00 54.66 89 GLU A CA 1
ATOM 657 C C . GLU A 1 89 ? -11.796 -13.131 -12.692 1.00 54.66 89 GLU A C 1
ATOM 659 O O . GLU A 1 89 ? -10.642 -13.274 -12.342 1.00 54.66 89 GLU A O 1
ATOM 664 N N . GLN A 1 90 ? -12.590 -12.226 -12.100 1.00 56.25 90 GLN A N 1
ATOM 665 C CA . GLN A 1 90 ? -12.118 -11.370 -11.008 1.00 56.25 90 GLN A CA 1
ATOM 666 C C . GLN A 1 90 ? -11.763 -12.195 -9.776 1.00 56.25 90 GLN A C 1
ATOM 668 O O . GLN A 1 90 ? -10.833 -11.880 -9.052 1.00 56.25 90 GLN A O 1
ATOM 673 N N . LYS A 1 91 ? -12.490 -13.264 -9.469 1.00 65.19 91 LYS A N 1
ATOM 674 C CA . LYS A 1 91 ? -12.113 -14.126 -8.348 1.00 65.19 91 LYS A CA 1
ATOM 675 C C . LYS A 1 91 ? -10.754 -14.769 -8.604 1.00 65.19 91 LYS A C 1
ATOM 677 O O . LYS A 1 91 ? -9.871 -14.534 -7.785 1.00 65.19 91 LYS A O 1
ATOM 682 N N . ASP A 1 92 ? -10.562 -15.391 -9.754 1.00 62.34 92 ASP A N 1
ATOM 683 C CA . ASP A 1 92 ? -9.301 -16.002 -10.181 1.00 62.34 92 ASP A CA 1
ATOM 684 C C . ASP A 1 92 ? -8.179 -14.961 -10.176 1.00 62.34 92 ASP A C 1
ATOM 686 O O . ASP A 1 92 ? -7.091 -15.193 -9.642 1.00 62.34 92 ASP A O 1
ATOM 690 N N . ALA A 1 93 ? -8.562 -13.753 -10.587 1.00 57.25 93 ALA A N 1
ATOM 691 C CA . ALA A 1 93 ? -7.750 -12.579 -10.647 1.00 57.25 93 ALA A CA 1
ATOM 692 C C . ALA A 1 93 ? -7.147 -12.120 -9.336 1.00 57.25 93 ALA A C 1
ATOM 694 O O . ALA A 1 93 ? -6.178 -11.385 -9.342 1.00 57.25 93 ALA A O 1
ATOM 695 N N . LEU A 1 94 ? -7.791 -12.392 -8.200 1.00 60.56 94 LEU A N 1
ATOM 696 C CA . LEU A 1 94 ? -7.161 -12.039 -6.924 1.00 60.56 94 LEU A CA 1
ATOM 697 C C . LEU A 1 94 ? -6.620 -13.163 -6.139 1.00 60.56 94 LEU A C 1
ATOM 699 O O . LEU A 1 94 ? -5.889 -12.943 -5.183 1.00 60.56 94 LEU A O 1
ATOM 703 N N . THR A 1 95 ? -7.008 -14.345 -6.540 1.00 65.81 95 THR A N 1
ATOM 704 C CA . THR A 1 95 ? -6.561 -15.536 -5.891 1.00 65.81 95 THR A CA 1
ATOM 705 C C . THR A 1 95 ? -5.220 -15.989 -6.427 1.00 65.81 95 THR A C 1
ATOM 707 O O . THR A 1 95 ? -4.434 -16.409 -5.609 1.00 65.81 95 THR A O 1
ATOM 710 N N . GLY A 1 96 ? -4.894 -15.880 -7.714 1.00 54.88 96 GLY A N 1
ATOM 711 C CA . GLY A 1 96 ? -3.574 -16.284 -8.239 1.00 54.88 96 GLY A CA 1
ATOM 712 C C . GLY A 1 96 ? -2.393 -15.441 -7.735 1.00 54.88 96 GLY A C 1
ATOM 713 O O . GLY A 1 96 ? -1.243 -15.875 -7.723 1.00 54.88 96 GLY A O 1
ATOM 714 N N . ARG A 1 97 ? -2.671 -14.239 -7.258 1.00 56.12 97 ARG A N 1
ATOM 715 C CA . ARG A 1 97 ? -1.679 -13.336 -6.783 1.00 56.12 97 ARG A CA 1
ATOM 716 C C . ARG A 1 97 ? -1.584 -13.564 -5.271 1.00 56.12 97 ARG A C 1
ATOM 718 O O . ARG A 1 97 ? -0.495 -13.382 -4.746 1.00 56.12 97 ARG A O 1
ATOM 725 N N . ILE A 1 98 ? -2.677 -13.998 -4.598 1.00 62.00 98 ILE A N 1
ATOM 726 C CA . ILE A 1 98 ? -2.694 -14.480 -3.201 1.00 62.00 98 ILE A CA 1
ATOM 727 C C . ILE A 1 98 ? -2.041 -15.853 -3.221 1.00 62.00 98 ILE A C 1
ATOM 729 O O . ILE A 1 98 ? -2.614 -16.776 -3.766 1.00 62.00 98 ILE A O 1
ATOM 733 N N . PRO A 1 99 ? -0.877 -16.072 -2.607 1.00 57.44 99 PRO A N 1
ATOM 734 C CA . PRO A 1 99 ? -0.188 -17.349 -2.760 1.00 57.44 99 PRO A CA 1
ATOM 735 C C . PRO A 1 99 ? -0.969 -18.545 -2.224 1.00 57.44 99 PRO A C 1
ATOM 737 O O . PRO A 1 99 ? -0.757 -19.666 -2.668 1.00 57.44 99 PRO A O 1
ATOM 740 N N . MET A 1 100 ? -1.913 -18.311 -1.312 1.00 62.34 100 MET A N 1
ATOM 741 C CA . MET A 1 100 ? -2.872 -19.326 -0.867 1.00 62.34 100 MET A CA 1
ATOM 742 C C . MET A 1 100 ? -3.999 -19.628 -1.872 1.00 62.34 100 MET A C 1
ATOM 744 O O . MET A 1 100 ? -4.841 -20.476 -1.591 1.00 62.34 100 MET A O 1
ATOM 748 N N . GLY A 1 101 ? -4.054 -18.956 -3.022 1.00 64.19 101 GLY A N 1
ATOM 749 C CA . GLY A 1 101 ? -4.971 -19.270 -4.116 1.00 64.19 101 GLY A CA 1
ATOM 750 C C . GLY A 1 101 ? -6.444 -19.012 -3.805 1.00 64.19 101 GLY A C 1
ATOM 751 O O . GLY A 1 101 ? -7.307 -19.516 -4.517 1.00 64.19 101 GLY A O 1
ATOM 752 N N . ARG A 1 102 ? -6.765 -18.282 -2.728 1.00 79.50 102 ARG A N 1
ATOM 753 C CA . ARG A 1 102 ? -8.146 -18.057 -2.274 1.00 79.50 102 ARG A CA 1
ATOM 754 C C . ARG A 1 102 ? -8.304 -16.779 -1.458 1.00 79.50 102 ARG A C 1
ATOM 756 O O . ARG A 1 102 ? -7.330 -16.200 -0.985 1.00 79.50 102 ARG A O 1
ATOM 763 N N . PHE A 1 103 ? -9.551 -16.368 -1.263 1.00 76.25 103 PHE A N 1
ATOM 764 C CA . PHE A 1 103 ? -9.884 -15.302 -0.328 1.00 76.25 103 PHE A CA 1
ATOM 765 C C . PHE A 1 103 ? -9.794 -15.726 1.119 1.00 76.25 103 PHE A C 1
ATOM 767 O O . PHE A 1 103 ? -9.832 -16.909 1.453 1.00 76.25 103 PHE A O 1
ATOM 774 N N . ILE A 1 104 ? -9.749 -14.701 1.955 1.00 77.94 104 ILE A N 1
ATOM 775 C CA . ILE A 1 104 ? -9.961 -14.821 3.383 1.00 77.94 104 ILE A CA 1
ATOM 776 C C . ILE A 1 104 ? -11.467 -14.985 3.612 1.00 77.94 104 ILE A C 1
ATOM 778 O O . ILE A 1 104 ? -12.264 -14.243 3.044 1.00 77.94 104 ILE A O 1
ATOM 782 N N . GLU A 1 105 ? -11.874 -15.909 4.459 1.00 82.12 105 GLU A N 1
ATOM 783 C CA . GLU A 1 105 ? -13.253 -16.058 4.918 1.00 82.12 105 GLU A CA 1
ATOM 784 C C . GLU A 1 105 ? -13.542 -15.110 6.094 1.00 82.12 105 GLU A C 1
ATOM 786 O O . GLU A 1 105 ? -12.638 -14.704 6.828 1.00 82.12 105 GLU A O 1
ATOM 791 N N . GLN A 1 106 ? -14.811 -14.747 6.314 1.00 70.69 106 GLN A N 1
ATOM 792 C CA . GLN A 1 106 ? -15.206 -13.878 7.441 1.00 70.69 106 GLN A CA 1
ATOM 793 C C . GLN A 1 106 ? -14.712 -14.397 8.786 1.00 70.69 106 GLN A C 1
ATOM 795 O O . GLN A 1 106 ? -14.207 -13.620 9.600 1.00 70.69 106 GLN A O 1
ATOM 800 N N . ASP A 1 107 ? -14.816 -15.708 8.980 1.00 76.38 107 ASP A N 1
ATOM 801 C CA . ASP A 1 107 ? -14.403 -16.363 10.210 1.00 76.38 107 ASP A CA 1
ATOM 802 C C . ASP A 1 107 ? -12.899 -16.229 10.438 1.00 76.38 107 ASP A C 1
ATOM 804 O O . ASP A 1 107 ? -12.469 -16.114 11.575 1.00 76.38 107 ASP A O 1
ATOM 808 N N . GLU A 1 108 ? -12.069 -16.144 9.399 1.00 77.38 108 GLU A N 1
ATOM 809 C CA . GLU A 1 108 ? -10.617 -15.993 9.562 1.00 77.38 108 GLU A CA 1
ATOM 810 C C . GLU A 1 108 ? -10.249 -14.602 10.113 1.00 77.38 108 GLU A C 1
ATOM 812 O O . GLU A 1 108 ? -9.335 -14.462 10.934 1.00 77.38 108 GLU A O 1
ATOM 817 N N . VAL A 1 109 ? -11.023 -13.570 9.762 1.00 69.00 109 VAL A N 1
ATOM 818 C CA . VAL A 1 109 ? -10.902 -12.241 10.381 1.00 69.00 109 VAL A CA 1
ATOM 819 C C . VAL A 1 109 ? -11.539 -12.223 11.766 1.00 69.00 109 VAL A C 1
ATOM 821 O O . VAL A 1 109 ? -10.925 -11.732 12.713 1.00 69.00 109 VAL A O 1
ATOM 824 N N . ALA A 1 110 ? -12.743 -12.780 11.913 1.00 69.19 110 ALA A N 1
ATOM 825 C CA . ALA A 1 110 ? -13.457 -12.812 13.186 1.00 69.19 110 ALA A CA 1
ATOM 826 C C . ALA A 1 110 ? -12.673 -13.585 14.255 1.00 69.19 110 ALA A C 1
ATOM 828 O O . ALA A 1 110 ? -12.523 -13.092 15.368 1.00 69.19 110 ALA A O 1
ATOM 829 N N . ASN A 1 111 ? -12.084 -14.728 13.905 1.00 69.94 111 ASN A N 1
ATOM 830 C CA . ASN A 1 111 ? -11.221 -15.521 14.778 1.00 69.94 111 ASN A CA 1
ATOM 831 C C . ASN A 1 111 ? -9.993 -14.722 15.216 1.00 69.94 111 ASN A C 1
ATOM 833 O O . ASN A 1 111 ? -9.637 -14.751 16.392 1.00 69.94 111 ASN A O 1
ATOM 837 N N . THR A 1 112 ? -9.388 -13.950 14.308 1.00 67.19 112 THR A N 1
ATOM 838 C CA . THR A 1 112 ? -8.270 -13.056 14.645 1.00 67.19 112 THR A CA 1
ATOM 839 C C . THR A 1 112 ? -8.702 -11.977 15.643 1.00 67.19 112 THR A C 1
ATOM 841 O O . THR A 1 112 ? -8.013 -11.727 16.631 1.00 67.19 112 THR A O 1
ATOM 844 N N . VAL A 1 113 ? -9.870 -11.364 15.438 1.00 63.31 113 VAL A N 1
ATOM 845 C CA . VAL A 1 113 ? -10.419 -10.341 16.342 1.00 63.31 113 VAL A CA 1
ATOM 846 C C . VAL A 1 113 ? -10.780 -10.934 17.706 1.00 63.31 113 VAL A C 1
ATOM 848 O O . VAL A 1 113 ? -10.403 -10.370 18.731 1.00 63.31 113 VAL A O 1
ATOM 851 N N . VAL A 1 114 ? -11.455 -12.085 17.738 1.00 70.69 114 V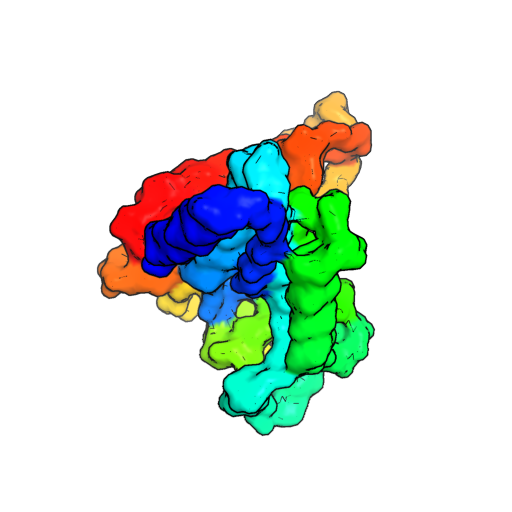AL A N 1
ATOM 852 C CA . VAL A 1 114 ? -11.812 -12.803 18.971 1.00 70.69 114 VAL A CA 1
ATOM 853 C C . VAL A 1 114 ? -10.557 -13.199 19.738 1.00 70.69 114 VAL A C 1
ATOM 855 O O . VAL A 1 114 ? -10.483 -12.946 20.938 1.00 70.69 114 VAL A O 1
ATOM 858 N N . PHE A 1 115 ? -9.541 -13.734 19.058 1.00 79.25 115 PHE A N 1
ATOM 859 C CA . PHE A 1 115 ? -8.244 -14.028 19.660 1.00 79.25 115 PHE A CA 1
ATOM 860 C C . PHE A 1 115 ? -7.644 -12.781 20.320 1.00 79.25 115 PHE A C 1
ATOM 862 O O . PHE A 1 115 ? -7.347 -12.816 21.515 1.00 79.25 115 PHE A O 1
ATOM 869 N N . LEU A 1 116 ? -7.546 -11.666 19.586 1.00 66.12 116 LEU A N 1
ATOM 870 C CA . LEU A 1 116 ? -6.971 -10.414 20.087 1.00 66.12 116 LEU A CA 1
ATOM 871 C C . LEU A 1 116 ? -7.770 -9.800 21.257 1.00 66.12 116 LEU A C 1
ATOM 873 O O . LEU A 1 116 ? -7.170 -9.166 22.136 1.00 66.12 116 LEU A O 1
ATOM 877 N N . LEU A 1 117 ? -9.093 -10.000 21.299 1.00 66.94 117 LEU A N 1
ATOM 878 C CA . LEU A 1 117 ? -9.968 -9.559 22.393 1.00 66.94 117 LEU A CA 1
ATOM 879 C C . LEU A 1 117 ? -9.946 -10.493 23.612 1.00 66.94 117 LEU A C 1
ATOM 881 O O . LEU A 1 117 ? -10.178 -10.031 24.727 1.00 66.94 117 LEU A O 1
ATOM 885 N N . SER A 1 118 ? -9.661 -11.779 23.418 1.00 74.56 118 SER A N 1
ATOM 886 C CA . SER A 1 118 ? -9.677 -12.795 24.474 1.00 74.56 118 SER A CA 1
ATOM 887 C C . SER A 1 118 ? -8.474 -12.719 25.421 1.00 74.56 118 SER A C 1
ATOM 889 O O . SER A 1 118 ? -7.476 -12.036 25.160 1.00 74.56 118 SER A O 1
ATOM 891 N N . ASP A 1 119 ? -8.532 -13.507 26.495 1.00 76.44 119 ASP A N 1
ATOM 892 C CA . ASP A 1 119 ? -7.420 -13.658 27.435 1.00 76.44 119 ASP A CA 1
ATOM 893 C C . ASP A 1 119 ? -6.219 -14.418 26.839 1.00 76.44 119 ASP A C 1
ATOM 895 O O . ASP A 1 119 ? -5.101 -14.332 27.358 1.00 76.44 119 ASP A O 1
ATOM 899 N N . TYR A 1 120 ? -6.401 -15.082 25.690 1.00 67.44 120 TYR A N 1
ATOM 900 C CA . TYR A 1 120 ? -5.298 -15.702 24.950 1.00 67.44 120 TYR A CA 1
ATOM 901 C C . TYR A 1 120 ? -4.311 -14.671 24.378 1.00 67.44 120 TYR A C 1
ATOM 903 O O . TYR A 1 120 ? -3.163 -15.013 24.110 1.00 67.44 120 TYR A O 1
ATOM 911 N N . ALA A 1 121 ? -4.714 -13.402 24.245 1.00 68.94 121 ALA A N 1
ATOM 912 C CA . ALA A 1 121 ? -3.871 -12.305 23.768 1.00 68.94 121 ALA A CA 1
ATOM 913 C C . ALA A 1 121 ? -3.420 -11.348 24.892 1.00 68.94 121 ALA A C 1
ATOM 915 O O . ALA A 1 121 ? -3.077 -10.195 24.625 1.00 68.94 121 ALA A O 1
ATOM 916 N N . THR A 1 122 ? -3.405 -11.795 26.155 1.00 81.94 122 THR A N 1
ATOM 917 C CA . THR A 1 122 ? -3.100 -10.964 27.346 1.00 81.94 122 THR A CA 1
ATOM 918 C C . THR A 1 122 ? -1.762 -10.227 27.304 1.00 81.94 122 THR A C 1
ATOM 920 O O . THR A 1 122 ? -1.631 -9.198 27.960 1.00 81.94 122 THR A O 1
ATOM 923 N N . MET A 1 123 ? -0.800 -10.696 26.506 1.00 84.50 123 MET A N 1
ATOM 924 C CA . MET A 1 123 ? 0.508 -10.051 26.321 1.00 84.50 123 MET A CA 1
ATOM 925 C C . MET A 1 123 ? 0.720 -9.453 24.924 1.00 84.50 123 MET A C 1
ATOM 927 O O . MET A 1 123 ? 1.823 -9.025 24.595 1.00 84.50 123 MET A O 1
ATOM 931 N N . ILE A 1 124 ? -0.327 -9.389 24.102 1.00 74.44 124 ILE A N 1
ATOM 932 C CA . ILE A 1 124 ? -0.279 -8.776 22.773 1.00 74.44 124 ILE A CA 1
ATOM 933 C C . ILE A 1 124 ? -0.863 -7.368 22.885 1.00 74.44 124 ILE A C 1
ATOM 935 O O . ILE A 1 124 ? -2.048 -7.203 23.201 1.00 74.44 124 ILE A O 1
ATOM 939 N N . ASN A 1 125 ? -0.026 -6.354 22.660 1.00 77.69 125 ASN A N 1
ATOM 940 C CA . ASN A 1 125 ? -0.390 -4.940 22.733 1.00 77.69 125 ASN A CA 1
ATOM 941 C C . ASN A 1 125 ? 0.410 -4.125 21.698 1.00 77.69 125 ASN A C 1
ATOM 943 O O . ASN A 1 125 ? 1.626 -4.280 21.603 1.00 77.69 125 ASN A O 1
ATOM 947 N N . GLY A 1 126 ? -0.260 -3.263 20.930 1.00 74.50 126 GLY A N 1
ATOM 948 C CA . GLY A 1 126 ? 0.324 -2.444 19.860 1.00 74.50 126 GLY A CA 1
ATOM 949 C C . GLY A 1 126 ? 0.613 -3.188 18.550 1.00 74.50 126 GLY A C 1
ATOM 950 O O . GLY A 1 126 ? 1.254 -2.622 17.663 1.00 74.50 126 GLY A O 1
ATOM 951 N N . ALA A 1 127 ? 0.171 -4.441 18.414 1.00 77.75 127 ALA A N 1
ATOM 952 C CA . ALA A 1 127 ? 0.448 -5.272 17.245 1.00 77.75 127 ALA A CA 1
ATOM 953 C C . ALA A 1 127 ? -0.423 -4.887 16.037 1.00 77.75 127 ALA A C 1
ATOM 955 O O . ALA A 1 127 ? -1.596 -4.556 16.205 1.00 77.75 127 ALA A O 1
ATOM 956 N N . LEU A 1 128 ? 0.145 -4.979 14.828 1.00 80.25 128 LEU A N 1
ATOM 957 C CA . LEU A 1 128 ? -0.553 -4.847 13.542 1.00 80.25 128 LEU A CA 1
ATOM 958 C C . LEU A 1 128 ? -0.491 -6.201 12.836 1.00 80.25 128 LEU A C 1
ATOM 960 O O . LEU A 1 128 ? 0.592 -6.633 12.444 1.00 80.25 128 LEU A O 1
ATOM 964 N N . VAL A 1 129 ? -1.612 -6.911 12.754 1.00 78.12 129 VAL A N 1
ATOM 965 C CA . VAL A 1 129 ? -1.616 -8.331 12.379 1.00 78.12 129 VAL A CA 1
ATOM 966 C C . VAL A 1 129 ? -2.188 -8.506 10.971 1.00 78.12 129 VAL A C 1
ATOM 968 O O . VAL A 1 129 ? -3.412 -8.436 10.823 1.00 78.12 129 VAL A O 1
ATOM 971 N N . PRO A 1 130 ? -1.352 -8.729 9.936 1.00 72.31 130 PRO A N 1
ATOM 972 C CA . PRO A 1 130 ? -1.831 -8.963 8.580 1.00 72.31 130 PRO A CA 1
ATOM 973 C C . PRO A 1 130 ? -2.517 -10.323 8.455 1.00 72.31 130 PRO A C 1
ATOM 975 O O . PRO A 1 130 ? -2.061 -11.325 9.002 1.00 72.31 130 PRO A O 1
ATOM 978 N N . VAL A 1 131 ? -3.605 -10.352 7.692 1.00 68.81 131 VAL A N 1
ATOM 979 C CA . VAL A 1 131 ? -4.338 -11.573 7.340 1.00 68.81 131 VAL A CA 1
ATOM 980 C C . VAL A 1 131 ? -4.579 -11.511 5.834 1.00 68.81 131 VAL A C 1
ATOM 982 O O . VAL A 1 131 ? -5.573 -10.927 5.438 1.00 68.81 131 VAL A O 1
ATOM 985 N N . ASP A 1 132 ? -3.659 -11.980 4.978 1.00 67.88 132 ASP A N 1
ATOM 986 C CA . ASP A 1 132 ? -3.732 -11.731 3.516 1.00 67.88 132 ASP A CA 1
ATOM 987 C C . ASP A 1 132 ? -3.242 -12.833 2.566 1.00 67.88 132 ASP A C 1
ATOM 989 O O . ASP A 1 132 ? -3.344 -12.685 1.348 1.00 67.88 132 ASP A O 1
ATOM 993 N N . GLY A 1 133 ? -2.730 -13.940 3.096 1.00 61.72 133 GLY A N 1
ATOM 994 C CA . GLY A 1 133 ? -2.405 -15.120 2.301 1.00 61.72 133 GLY A CA 1
ATOM 995 C C . GLY A 1 133 ? -1.104 -15.082 1.480 1.00 61.72 133 GLY A C 1
ATOM 996 O O . GLY A 1 133 ? -0.950 -15.994 0.674 1.00 61.72 133 GLY A O 1
ATOM 997 N N . GLY A 1 134 ? -0.161 -14.134 1.683 1.00 57.09 134 GLY A N 1
ATOM 998 C CA . GLY A 1 134 ? 1.282 -14.326 1.355 1.00 57.09 134 GLY A CA 1
ATOM 999 C C . GLY A 1 134 ? 1.961 -13.508 0.223 1.00 57.09 134 GLY A C 1
ATOM 1000 O O . GLY A 1 134 ? 3.036 -13.862 -0.238 1.00 57.09 134 GLY A O 1
ATOM 1001 N N . HIS A 1 135 ? 1.398 -12.409 -0.246 1.00 52.62 135 HIS A N 1
ATOM 1002 C CA . HIS A 1 135 ? 1.325 -12.051 -1.671 1.00 52.62 135 HIS A CA 1
ATOM 1003 C C . HIS A 1 135 ? 2.457 -11.262 -2.386 1.00 52.62 135 HIS A C 1
ATOM 1005 O O . HIS A 1 135 ? 2.377 -11.080 -3.592 1.00 52.62 135 HIS A O 1
ATOM 1011 N N . SER A 1 136 ? 3.531 -10.782 -1.748 1.00 53.22 136 SER A N 1
ATOM 1012 C CA . SER A 1 136 ? 4.133 -9.479 -2.121 1.00 53.22 136 SER A CA 1
ATOM 1013 C C . SER A 1 136 ? 3.023 -8.458 -2.046 1.00 53.22 136 SER A C 1
ATOM 1015 O O . SER A 1 136 ? 2.113 -8.360 -2.870 1.00 53.22 136 SER A O 1
ATOM 1017 N N . ILE A 1 137 ? 3.064 -7.757 -0.942 1.00 55.50 137 ILE A N 1
ATOM 1018 C CA . ILE A 1 137 ? 2.014 -6.907 -0.464 1.00 55.50 137 ILE A CA 1
ATOM 1019 C C . ILE A 1 137 ? 1.553 -5.973 -1.669 1.00 55.50 137 ILE A C 1
ATOM 1021 O O . ILE A 1 137 ? 0.365 -5.907 -1.979 1.00 55.50 137 ILE A O 1
ATOM 1025 N N . GLY A 1 138 ? 2.470 -5.496 -2.540 1.00 65.00 138 GLY A N 1
ATOM 1026 C CA . GLY A 1 138 ? 2.296 -4.884 -3.893 1.00 65.00 138 GLY A CA 1
ATOM 1027 C C . GLY A 1 138 ? 1.337 -5.490 -4.930 1.00 65.00 138 GLY A C 1
ATOM 1028 O O . GLY A 1 138 ? 0.633 -4.796 -5.669 1.00 65.00 138 GLY A O 1
ATOM 1029 N N . ARG A 1 139 ? 1.347 -6.806 -5.056 1.00 71.31 139 ARG A N 1
ATOM 1030 C CA . ARG A 1 139 ? 0.514 -7.536 -6.005 1.00 71.31 139 ARG A CA 1
ATOM 1031 C C . ARG A 1 139 ? -0.891 -7.727 -5.372 1.00 71.31 139 ARG A C 1
ATOM 1033 O O . ARG A 1 139 ? -1.892 -7.553 -6.075 1.00 71.31 139 ARG A O 1
ATOM 1040 N N . CYS A 1 140 ? -0.931 -7.835 -4.029 1.00 57.97 140 CYS A N 1
ATOM 1041 C CA . CYS A 1 140 ? -2.090 -8.052 -3.129 1.00 57.97 140 CYS A CA 1
ATOM 1042 C C . CYS A 1 140 ? -3.016 -6.880 -3.121 1.00 57.97 140 CYS A C 1
ATOM 1044 O O . CYS A 1 140 ? -4.212 -7.018 -3.378 1.00 57.97 140 CYS A O 1
ATOM 1046 N N . ILE A 1 141 ? -2.391 -5.730 -2.890 1.00 62.88 141 ILE A N 1
ATOM 1047 C CA . ILE A 1 141 ? -2.202 -4.789 -3.968 1.00 62.88 141 ILE A CA 1
ATOM 1048 C C . ILE A 1 141 ? -3.292 -4.593 -4.984 1.00 62.88 141 ILE A C 1
ATOM 1050 O O . ILE A 1 141 ? -4.486 -4.446 -4.752 1.00 62.88 141 ILE A O 1
ATOM 1054 N N . ALA A 1 142 ? -2.765 -4.459 -6.189 1.00 71.12 142 ALA A N 1
ATOM 1055 C CA . ALA A 1 142 ? -3.478 -3.857 -7.290 1.00 71.12 142 ALA A CA 1
ATOM 1056 C C . ALA A 1 142 ? -4.787 -4.606 -7.495 1.00 71.12 142 ALA A C 1
ATOM 1058 O O . ALA A 1 142 ? -5.833 -4.046 -7.766 1.00 71.12 142 ALA A O 1
ATOM 1059 N N . LEU A 1 143 ? -4.725 -5.871 -7.160 1.00 65.00 143 LEU A N 1
ATOM 1060 C CA . LEU A 1 143 ? -5.838 -6.653 -6.789 1.00 65.00 143 LEU A CA 1
ATOM 1061 C C . LEU A 1 143 ? -6.870 -6.073 -5.852 1.00 65.00 143 LEU A C 1
ATOM 1063 O O . LEU A 1 143 ? -7.932 -5.749 -6.371 1.00 65.00 143 LEU A O 1
ATOM 1067 N N . LYS A 1 144 ? -6.733 -6.166 -4.524 1.00 65.31 144 LYS A N 1
ATOM 1068 C CA . LYS A 1 144 ? -7.878 -6.064 -3.591 1.00 65.31 144 LYS A CA 1
ATOM 1069 C C . LYS A 1 144 ? -8.825 -4.941 -4.003 1.00 65.31 144 LYS A C 1
ATOM 1071 O O . LYS A 1 144 ? -10.030 -5.103 -3.997 1.00 65.31 144 LYS A O 1
ATOM 1076 N N . LEU A 1 145 ? -8.250 -3.847 -4.452 1.00 59.97 145 LEU A N 1
ATOM 1077 C CA . LEU A 1 145 ? -8.878 -2.736 -5.149 1.00 59.97 145 LEU A CA 1
ATOM 1078 C C . LEU A 1 145 ? -9.674 -2.953 -6.412 1.00 59.97 145 LEU A C 1
ATOM 1080 O O . LEU A 1 145 ? -10.756 -2.397 -6.516 1.00 59.97 145 LEU A O 1
ATOM 1084 N N . SER A 1 146 ? -9.112 -3.645 -7.392 1.00 75.56 146 SER A N 1
ATOM 1085 C CA . SER A 1 146 ? -9.806 -4.029 -8.597 1.00 75.56 146 SER A CA 1
ATOM 1086 C C . SER A 1 146 ? -11.043 -4.840 -8.216 1.00 75.56 146 SER A C 1
ATOM 1088 O O . SER A 1 146 ? -12.144 -4.491 -8.632 1.00 75.56 146 SER A O 1
ATOM 1090 N N . LYS A 1 147 ? -10.938 -5.756 -7.232 1.00 65.50 147 LYS A N 1
ATOM 1091 C CA . LYS A 1 147 ? -12.126 -6.386 -6.595 1.00 65.50 147 LYS A CA 1
ATOM 1092 C C . LYS A 1 147 ? -13.041 -5.426 -5.849 1.00 65.50 147 LYS A C 1
ATOM 1094 O O . LYS A 1 147 ? -14.166 -5.791 -5.548 1.00 65.50 147 LYS A O 1
ATOM 1099 N N . LEU A 1 148 ? -12.569 -4.247 -5.470 1.00 65.19 148 LEU A N 1
ATOM 1100 C CA . LEU A 1 148 ? -13.377 -3.198 -4.845 1.00 65.19 148 LEU A CA 1
ATOM 1101 C C . LEU A 1 148 ? -13.888 -2.173 -5.873 1.00 65.19 148 LEU A C 1
ATOM 1103 O O . LEU A 1 148 ? -14.484 -1.175 -5.475 1.00 65.19 148 LEU A O 1
ATOM 1107 N N . GLY A 1 149 ? -13.685 -2.412 -7.174 1.00 70.56 149 GLY A N 1
ATOM 1108 C CA . GLY A 1 149 ? -14.192 -1.575 -8.263 1.00 70.56 149 GLY A CA 1
ATOM 1109 C C . GLY A 1 149 ? -13.357 -0.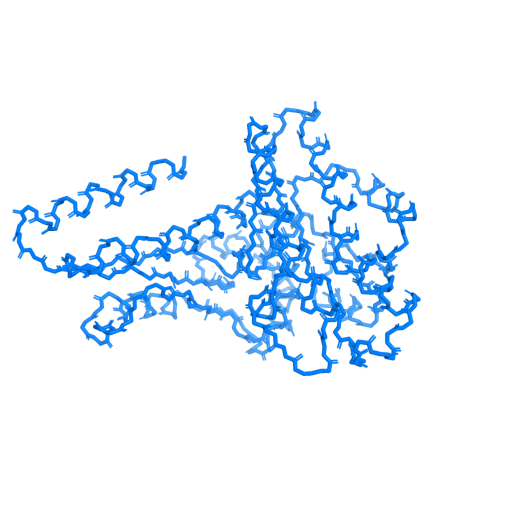329 -8.552 1.00 70.56 149 GLY A C 1
ATOM 1110 O O . GLY A 1 149 ? -13.792 0.543 -9.305 1.00 70.56 149 GLY A O 1
ATOM 1111 N N . ALA A 1 150 ? -12.166 -0.218 -7.967 1.00 75.88 150 ALA A N 1
ATOM 1112 C CA . ALA A 1 150 ? -11.231 0.813 -8.377 1.00 75.88 150 ALA A CA 1
ATOM 1113 C C . ALA A 1 150 ? -10.789 0.587 -9.827 1.00 75.88 150 ALA A C 1
ATOM 1115 O O . ALA A 1 150 ? -10.505 -0.538 -10.232 1.00 75.88 150 ALA A O 1
ATOM 1116 N N . LYS A 1 151 ? -10.633 1.675 -10.589 1.00 90.25 151 LYS A N 1
ATOM 1117 C CA . LYS A 1 151 ? -9.869 1.627 -11.836 1.00 90.25 151 LYS A CA 1
ATOM 1118 C C . LYS A 1 151 ? -8.383 1.573 -11.487 1.00 90.25 151 LYS A C 1
ATOM 1120 O O . LYS A 1 151 ? -7.784 2.588 -11.128 1.00 90.25 151 LYS A O 1
ATOM 1125 N N . VAL A 1 152 ? -7.810 0.375 -11.534 1.00 90.75 152 VAL A N 1
ATOM 1126 C CA . VAL A 1 152 ? -6.449 0.125 -11.059 1.00 90.75 152 VAL A CA 1
ATOM 1127 C C . VAL A 1 152 ? -5.461 0.198 -12.208 1.00 90.75 152 VAL A C 1
ATOM 1129 O O . VAL A 1 152 ? -5.557 -0.547 -13.180 1.00 90.75 152 VAL A O 1
ATOM 1132 N N . TYR A 1 153 ? -4.459 1.051 -12.027 1.00 93.75 153 TYR A N 1
ATOM 1133 C CA . TYR A 1 153 ? -3.268 1.083 -12.858 1.00 93.75 153 TYR A CA 1
ATOM 1134 C C . TYR A 1 153 ? -2.119 0.433 -12.097 1.00 93.75 153 TYR A C 1
ATOM 1136 O O . TYR A 1 153 ? -1.709 0.932 -11.047 1.00 93.75 153 TYR A O 1
ATOM 1144 N N . ALA A 1 154 ? -1.620 -0.692 -12.603 1.00 90.25 154 ALA A N 1
ATOM 1145 C CA . ALA A 1 154 ? -0.491 -1.395 -12.015 1.00 90.25 154 ALA A CA 1
ATOM 1146 C C . ALA A 1 154 ? 0.778 -1.133 -12.821 1.00 90.25 154 ALA A C 1
ATOM 1148 O O . ALA A 1 154 ? 0.816 -1.309 -14.039 1.00 90.25 154 ALA A O 1
ATOM 1149 N N . ILE A 1 155 ? 1.823 -0.703 -12.122 1.00 91.19 155 ILE A N 1
ATOM 1150 C CA . ILE A 1 155 ? 3.067 -0.261 -12.738 1.00 91.19 155 ILE A CA 1
ATOM 1151 C C . ILE A 1 155 ? 4.203 -1.093 -12.172 1.00 91.19 155 ILE A C 1
ATOM 1153 O O . ILE A 1 155 ? 4.375 -1.185 -10.957 1.00 91.19 155 ILE A O 1
ATOM 1157 N N . SER A 1 156 ? 4.962 -1.707 -13.069 1.00 86.69 156 SER A N 1
ATOM 1158 C CA . SER A 1 156 ? 6.158 -2.478 -12.755 1.00 86.69 156 SER A CA 1
ATOM 1159 C C . SER A 1 156 ? 7.156 -2.310 -13.890 1.00 86.69 156 SER A C 1
ATOM 1161 O O . SER A 1 156 ? 6.797 -1.936 -15.003 1.00 86.69 156 SER A O 1
ATOM 1163 N N . ARG A 1 157 ? 8.420 -2.601 -13.605 1.00 86.12 157 ARG A N 1
ATOM 1164 C CA . ARG A 1 157 ? 9.489 -2.639 -14.611 1.00 86.12 157 ARG A CA 1
ATOM 1165 C C . ARG A 1 157 ? 9.593 -3.988 -15.303 1.00 86.12 157 ARG A C 1
ATOM 1167 O O . ARG A 1 157 ? 10.263 -4.104 -16.321 1.00 86.12 157 ARG A O 1
ATOM 1174 N N . THR A 1 158 ? 8.963 -5.000 -14.718 1.00 84.44 158 THR A N 1
ATOM 1175 C CA . THR A 1 158 ? 8.985 -6.371 -15.205 1.00 84.44 158 THR A CA 1
ATOM 1176 C C . THR A 1 158 ? 7.694 -6.641 -15.962 1.00 84.44 158 THR A C 1
ATOM 1178 O O . THR A 1 158 ? 6.621 -6.680 -15.361 1.00 84.44 158 THR A O 1
ATOM 1181 N N . GLU A 1 159 ? 7.793 -6.846 -17.271 1.00 86.44 159 GLU A N 1
ATOM 1182 C CA . GLU A 1 159 ? 6.633 -7.115 -18.126 1.00 86.44 159 GLU A CA 1
ATOM 1183 C C . GLU A 1 159 ? 5.954 -8.443 -17.765 1.00 86.44 159 GLU A C 1
ATOM 1185 O O . GLU A 1 159 ? 4.756 -8.457 -17.526 1.00 86.44 159 GLU A O 1
ATOM 1190 N N . ALA A 1 160 ? 6.720 -9.513 -17.532 1.00 79.62 160 ALA A N 1
ATOM 1191 C CA . ALA A 1 160 ? 6.173 -10.810 -17.118 1.00 79.62 160 ALA A CA 1
ATOM 1192 C C . ALA A 1 160 ? 5.377 -10.759 -15.793 1.00 79.62 160 ALA A C 1
ATOM 1194 O O . ALA A 1 160 ? 4.363 -11.447 -15.635 1.00 79.62 160 ALA A O 1
ATOM 1195 N N . ASP A 1 161 ? 5.797 -9.917 -14.837 1.00 78.19 161 ASP A N 1
ATOM 1196 C CA . ASP A 1 161 ? 5.043 -9.726 -13.593 1.00 78.19 161 ASP A CA 1
ATOM 1197 C C . ASP A 1 161 ? 3.688 -9.088 -13.879 1.00 78.19 161 ASP A C 1
ATOM 1199 O O . ASP A 1 161 ? 2.723 -9.460 -13.222 1.00 78.19 161 ASP A O 1
ATOM 1203 N N . LEU A 1 162 ? 3.625 -8.152 -14.836 1.00 85.50 162 LEU A N 1
ATOM 1204 C CA . LEU A 1 162 ? 2.415 -7.466 -15.295 1.00 85.50 162 LEU A CA 1
ATOM 1205 C C . LEU A 1 162 ? 1.538 -8.356 -16.178 1.00 85.50 162 LEU A C 1
ATOM 1207 O O . LEU A 1 162 ? 0.319 -8.263 -16.101 1.00 85.50 162 LEU A O 1
ATOM 1211 N N . ASP A 1 163 ? 2.127 -9.220 -16.992 1.00 87.94 163 ASP A N 1
ATOM 1212 C CA . ASP A 1 163 ? 1.378 -10.144 -17.838 1.00 87.94 163 ASP A CA 1
ATOM 1213 C C . ASP A 1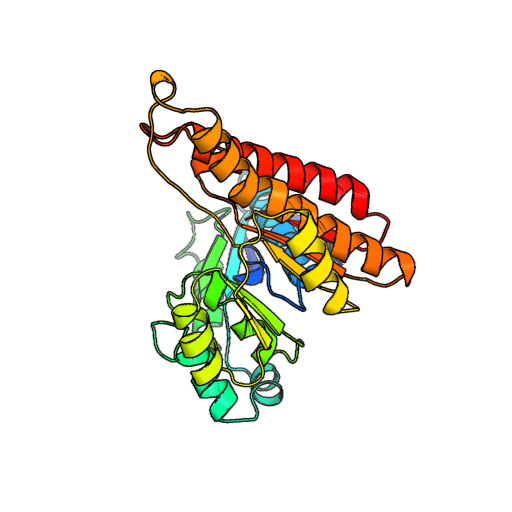 163 ? 0.671 -11.173 -16.972 1.00 87.94 163 ASP A C 1
ATOM 1215 O O . ASP A 1 163 ? -0.551 -11.253 -17.004 1.00 87.94 163 ASP A O 1
ATOM 1219 N N . SER A 1 164 ? 1.395 -11.826 -16.059 1.00 79.69 164 SER A N 1
ATOM 1220 C CA . SER A 1 164 ? 0.770 -12.705 -15.064 1.00 79.69 164 SER A CA 1
ATOM 1221 C C . SER A 1 164 ? -0.206 -11.955 -14.153 1.00 79.69 164 SER A C 1
ATOM 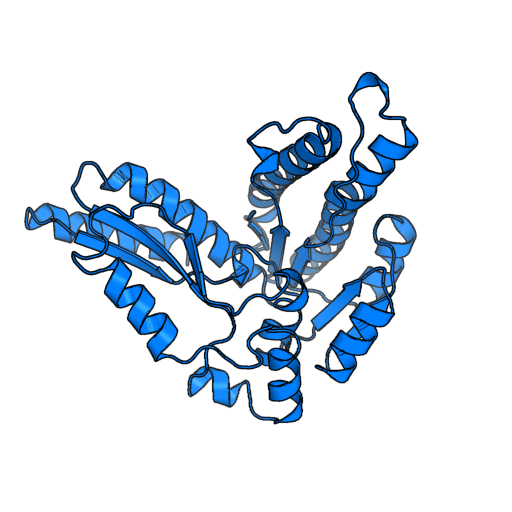1223 O O . SER A 1 164 ? -1.137 -12.541 -13.617 1.00 79.69 164 SER A O 1
ATOM 1225 N N . LEU A 1 165 ? 0.002 -10.652 -13.918 1.00 78.31 165 LEU A N 1
ATOM 1226 C CA . LEU A 1 165 ? -0.914 -9.783 -13.174 1.00 78.31 165 LEU A CA 1
ATOM 1227 C C . LEU A 1 165 ? -2.275 -9.678 -13.858 1.00 78.31 165 LEU A C 1
ATOM 1229 O O . LEU A 1 165 ? -3.298 -9.556 -13.182 1.00 78.31 165 LEU A O 1
ATOM 1233 N N . LYS A 1 166 ? -2.230 -9.638 -15.187 1.00 86.56 166 LYS A N 1
ATOM 1234 C CA . LYS A 1 166 ? -3.311 -9.291 -16.097 1.00 86.56 166 LYS A CA 1
ATOM 1235 C C . LYS A 1 166 ? -4.016 -10.518 -16.667 1.00 86.56 166 LYS A C 1
ATOM 1237 O O . LYS A 1 166 ? -5.220 -10.464 -16.868 1.00 86.56 166 LYS A O 1
ATOM 1242 N N . GLU A 1 167 ? -3.289 -11.613 -16.886 1.00 87.38 167 GLU A N 1
ATOM 1243 C CA . GLU A 1 167 ? -3.849 -12.967 -17.038 1.00 87.38 167 GLU A CA 1
ATOM 1244 C C . GLU A 1 167 ? -4.731 -13.302 -15.854 1.00 87.38 167 GLU A C 1
ATOM 1246 O O . GLU A 1 167 ? -5.777 -13.928 -15.976 1.00 87.38 167 GLU A O 1
ATOM 1251 N N . GLU A 1 168 ? -4.264 -12.849 -14.703 1.00 81.62 168 GLU A N 1
ATOM 1252 C CA . GLU A 1 168 ? -4.992 -12.976 -13.495 1.00 81.62 168 GLU A CA 1
ATOM 1253 C C . GLU A 1 168 ? -6.132 -11.928 -13.464 1.00 81.62 168 GLU A C 1
ATOM 1255 O O . GLU A 1 168 ? -7.275 -12.347 -13.563 1.00 81.62 168 GLU A O 1
ATOM 1260 N N . ASP A 1 169 ? -5.889 -10.605 -13.442 1.00 81.50 169 ASP A N 1
ATOM 1261 C CA . ASP A 1 169 ? -6.942 -9.561 -13.541 1.00 81.50 169 ASP A CA 1
ATOM 1262 C C . ASP A 1 169 ? -6.899 -8.750 -14.842 1.00 81.50 169 ASP A C 1
ATOM 1264 O O . ASP A 1 169 ? -6.156 -7.765 -14.950 1.00 81.50 169 ASP A O 1
ATOM 1268 N N . SER A 1 170 ? -7.759 -9.091 -15.801 1.00 92.81 170 SER A N 1
ATOM 1269 C CA . SER A 1 170 ? -7.792 -8.433 -17.112 1.00 92.81 170 SER A CA 1
ATOM 1270 C C . SER A 1 170 ? -8.278 -6.975 -17.068 1.00 92.81 170 SER A C 1
ATOM 1272 O O . SER A 1 170 ? -7.999 -6.208 -17.994 1.00 92.81 170 SER A O 1
ATOM 1274 N N . SER A 1 171 ? -8.939 -6.550 -15.980 1.00 89.00 171 SER A N 1
ATOM 1275 C CA . SER A 1 171 ? -9.417 -5.170 -15.792 1.00 89.00 171 SER A CA 1
ATOM 1276 C C . SER A 1 171 ? -8.341 -4.208 -15.284 1.00 89.00 171 SER A C 1
ATOM 1278 O O . SER A 1 171 ? -8.505 -2.985 -15.350 1.00 89.00 171 SER A O 1
ATOM 1280 N N . ILE A 1 172 ? -7.221 -4.753 -14.806 1.00 92.81 172 ILE A N 1
ATOM 1281 C CA . ILE A 1 172 ? -6.099 -3.956 -14.329 1.00 92.81 172 ILE A CA 1
ATOM 1282 C C . ILE A 1 172 ? -5.296 -3.452 -15.523 1.00 92.81 172 ILE A C 1
ATOM 1284 O O . ILE A 1 172 ? -4.702 -4.216 -16.286 1.00 92.81 172 ILE A O 1
ATOM 1288 N N . GLU A 1 173 ? -5.242 -2.127 -15.663 1.00 95.19 173 GLU A N 1
ATOM 1289 C CA . GLU A 1 173 ? -4.433 -1.486 -16.687 1.00 95.19 173 GLU A CA 1
ATOM 1290 C C . GLU A 1 173 ? -2.965 -1.534 -16.272 1.00 95.19 173 GLU A C 1
ATOM 1292 O O . GLU A 1 173 ? -2.522 -0.859 -15.343 1.00 95.19 173 GLU A O 1
ATOM 1297 N N . THR A 1 174 ? -2.185 -2.337 -16.980 1.00 93.81 174 THR A N 1
ATOM 1298 C CA . THR A 1 174 ? -0.754 -2.438 -16.730 1.00 93.81 174 THR A CA 1
ATOM 1299 C C . THR A 1 174 ? 0.014 -1.387 -17.528 1.00 93.81 174 THR A C 1
ATOM 1301 O O . THR A 1 174 ? -0.348 -1.037 -18.658 1.00 93.81 174 THR A O 1
ATOM 1304 N N . ARG A 1 175 ? 1.076 -0.838 -16.935 1.00 92.06 175 ARG A N 1
ATOM 1305 C CA . ARG A 1 175 ? 2.085 -0.035 -17.637 1.00 92.06 175 ARG A CA 1
ATOM 1306 C C . ARG A 1 175 ? 3.459 -0.556 -17.244 1.00 92.06 175 ARG A C 1
ATOM 1308 O O . ARG A 1 175 ? 3.847 -0.453 -16.081 1.00 92.06 175 ARG A O 1
ATOM 1315 N N . CYS A 1 176 ? 4.177 -1.115 -18.213 1.00 92.12 176 CYS A N 1
ATOM 1316 C CA . CYS A 1 176 ? 5.578 -1.457 -18.025 1.00 92.12 176 CYS A CA 1
ATOM 1317 C C . CYS A 1 176 ? 6.392 -0.158 -18.073 1.00 92.12 176 CYS A C 1
ATOM 1319 O O . CYS A 1 176 ? 6.481 0.483 -19.121 1.00 92.12 176 CYS A O 1
ATOM 1321 N N . LEU A 1 177 ? 6.885 0.297 -16.922 1.00 92.38 177 LEU A N 1
ATOM 1322 C CA . LEU A 1 177 ? 7.554 1.589 -16.785 1.00 92.38 177 LEU A CA 1
ATOM 1323 C C . LEU A 1 177 ? 8.589 1.540 -15.665 1.00 92.38 177 LEU A C 1
ATOM 1325 O O . LEU A 1 177 ? 8.276 1.181 -14.528 1.00 92.38 177 LEU A O 1
ATOM 1329 N N . ASP A 1 178 ? 9.797 2.011 -15.971 1.00 91.50 178 ASP A N 1
ATOM 1330 C CA . ASP A 1 178 ? 10.756 2.391 -14.940 1.00 91.50 178 ASP A CA 1
ATOM 1331 C C . ASP A 1 178 ? 10.449 3.785 -14.398 1.00 91.50 178 ASP A C 1
ATOM 1333 O O . ASP A 1 178 ? 10.663 4.810 -15.049 1.00 91.50 178 ASP A O 1
ATOM 1337 N N . ILE A 1 179 ? 9.925 3.783 -13.175 1.00 91.88 179 ILE A N 1
ATOM 1338 C CA . ILE A 1 179 ? 9.505 4.976 -12.448 1.00 91.88 179 ILE A CA 1
ATOM 1339 C C . ILE A 1 179 ? 10.677 5.838 -11.955 1.00 91.88 179 ILE A C 1
ATOM 1341 O O . ILE A 1 179 ? 10.450 6.962 -11.506 1.00 91.88 179 ILE A O 1
ATOM 1345 N N . ALA A 1 180 ? 11.919 5.345 -12.039 1.00 90.75 180 ALA A N 1
ATOM 1346 C CA . ALA A 1 180 ? 13.111 6.141 -11.750 1.00 90.75 180 ALA A CA 1
ATOM 1347 C C . ALA A 1 180 ? 13.266 7.309 -12.741 1.00 90.75 180 ALA A C 1
ATOM 1349 O O . ALA A 1 180 ? 13.802 8.360 -12.392 1.00 90.75 180 ALA A O 1
ATOM 1350 N N . TYR A 1 181 ? 12.742 7.176 -13.967 1.00 94.06 181 TYR A N 1
ATOM 1351 C CA . TYR A 1 181 ? 12.816 8.232 -14.975 1.00 94.06 181 TYR A CA 1
ATOM 1352 C C . TYR A 1 181 ? 11.760 9.309 -14.733 1.00 94.06 181 TYR A C 1
ATOM 1354 O O . TYR A 1 181 ? 10.597 9.172 -15.122 1.00 94.06 181 TYR A O 1
ATOM 1362 N N . TRP A 1 182 ? 12.184 10.406 -14.107 1.00 90.69 182 TRP A N 1
ATOM 1363 C CA . TRP A 1 182 ? 11.315 11.462 -13.585 1.00 90.69 182 TRP A CA 1
ATOM 1364 C C . TRP A 1 182 ? 10.300 12.025 -14.596 1.00 90.69 182 TRP A C 1
ATOM 1366 O O . TRP A 1 182 ? 9.092 11.984 -14.340 1.00 90.69 182 TRP A O 1
ATOM 1376 N N . ASP A 1 183 ? 10.765 12.525 -15.744 1.00 92.88 183 ASP A N 1
ATOM 1377 C CA . ASP A 1 183 ? 9.901 13.188 -16.734 1.00 92.88 183 ASP A CA 1
ATOM 1378 C C . ASP A 1 183 ? 9.030 12.198 -17.507 1.00 92.88 183 ASP A C 1
ATOM 1380 O O . ASP A 1 183 ? 7.843 12.448 -17.728 1.00 92.88 183 ASP A O 1
ATOM 1384 N N . ASN A 1 184 ? 9.592 11.039 -17.863 1.00 91.56 184 ASN A N 1
ATOM 1385 C CA . ASN A 1 184 ? 8.831 9.982 -18.524 1.00 91.56 184 ASN A CA 1
ATOM 1386 C C . ASN A 1 184 ? 7.704 9.475 -17.613 1.00 91.56 184 ASN A C 1
ATOM 1388 O O . ASN A 1 184 ? 6.569 9.319 -18.057 1.00 91.56 184 ASN A O 1
ATOM 1392 N N . THR A 1 185 ? 7.986 9.321 -16.317 1.00 92.94 185 THR A N 1
ATOM 1393 C CA . THR A 1 185 ? 6.973 8.980 -15.313 1.00 92.94 185 THR A CA 1
ATOM 1394 C C . THR A 1 185 ? 5.891 10.048 -15.243 1.00 92.94 185 THR A C 1
ATOM 1396 O O . THR A 1 185 ? 4.713 9.714 -15.279 1.00 92.94 185 THR A O 1
ATOM 1399 N N . ARG A 1 186 ? 6.240 11.342 -15.224 1.00 92.56 186 ARG A N 1
ATOM 1400 C CA . ARG A 1 186 ? 5.231 12.417 -15.232 1.00 92.56 186 ARG A CA 1
ATOM 1401 C C . ARG A 1 186 ? 4.325 12.372 -16.451 1.00 92.56 186 ARG A C 1
ATOM 1403 O O . ARG A 1 186 ? 3.123 12.560 -16.295 1.00 92.56 186 ARG A O 1
ATOM 1410 N N . LYS A 1 187 ? 4.892 12.118 -17.630 1.00 90.44 187 LYS A N 1
ATOM 1411 C CA . LYS A 1 187 ? 4.132 11.987 -18.873 1.00 90.44 187 LYS A CA 1
ATOM 1412 C C . LYS A 1 187 ? 3.167 10.803 -18.795 1.00 90.44 187 LYS A C 1
ATOM 1414 O O . LYS A 1 187 ? 1.961 10.997 -18.872 1.00 90.44 187 LYS A O 1
ATOM 1419 N N . VAL A 1 188 ? 3.688 9.602 -18.536 1.00 89.06 188 VAL A N 1
ATOM 1420 C CA . VAL A 1 188 ? 2.890 8.365 -18.521 1.00 89.06 188 VAL A CA 1
ATOM 1421 C C . VAL A 1 188 ? 1.826 8.382 -17.424 1.00 89.06 188 VAL A C 1
ATOM 1423 O O . VAL A 1 188 ? 0.694 7.980 -17.674 1.00 89.06 188 VAL A O 1
ATOM 1426 N N . ILE A 1 189 ? 2.155 8.864 -16.220 1.00 89.38 189 ILE A N 1
ATOM 1427 C CA . ILE A 1 189 ? 1.184 8.981 -15.124 1.00 89.38 189 ILE A CA 1
ATOM 1428 C C . ILE A 1 189 ? 0.190 10.120 -15.380 1.00 89.38 189 ILE A C 1
ATOM 1430 O O . ILE A 1 189 ? -0.980 9.984 -15.044 1.00 89.38 189 ILE A O 1
ATOM 1434 N N . GLY A 1 190 ? 0.617 11.237 -15.975 1.00 85.81 190 GLY A N 1
ATOM 1435 C CA . GLY A 1 190 ? -0.273 12.345 -16.332 1.00 85.81 190 GLY A CA 1
ATOM 1436 C C . GLY A 1 190 ? -1.342 11.937 -17.348 1.00 85.81 190 GLY A C 1
ATOM 1437 O O . GLY A 1 190 ? -2.499 12.333 -17.211 1.00 85.81 190 GLY A O 1
ATOM 1438 N N . ASP A 1 191 ? -0.978 11.073 -18.296 1.00 87.50 191 ASP A N 1
ATOM 1439 C CA . ASP A 1 191 ? -1.880 10.538 -19.322 1.00 87.50 191 ASP A CA 1
ATOM 1440 C C . ASP A 1 191 ? -2.928 9.556 -18.756 1.00 87.50 191 ASP A C 1
ATOM 1442 O O . ASP A 1 191 ? -3.946 9.304 -19.401 1.00 87.50 191 ASP A O 1
ATOM 1446 N N . ILE A 1 192 ? -2.734 9.031 -17.534 1.00 86.94 192 ILE A N 1
ATOM 1447 C CA . ILE A 1 192 ? -3.750 8.226 -16.826 1.00 86.94 192 ILE A CA 1
ATOM 1448 C C . ILE A 1 192 ? -4.990 9.080 -16.495 1.00 86.94 192 ILE A C 1
ATOM 1450 O O . ILE A 1 192 ? -6.103 8.558 -16.396 1.00 86.94 192 ILE A O 1
ATOM 1454 N N . GLY A 1 193 ? -4.821 10.400 -16.363 1.00 78.12 193 GLY A N 1
ATOM 1455 C CA . GLY A 1 193 ? -5.895 11.338 -16.057 1.00 78.12 193 GLY A CA 1
ATOM 1456 C C . GLY A 1 193 ? -6.156 11.463 -14.555 1.00 78.12 193 GLY A C 1
ATOM 1457 O O . GLY A 1 193 ? -5.235 11.628 -13.753 1.00 78.12 193 GLY A O 1
ATOM 1458 N N . GLN A 1 194 ? -7.427 11.460 -14.150 1.00 84.06 194 GLN A N 1
ATOM 1459 C CA . GLN A 1 194 ? -7.785 11.686 -12.752 1.00 84.06 194 GLN A CA 1
ATOM 1460 C C . GLN A 1 194 ? -7.433 10.470 -11.888 1.00 84.06 194 GLN A C 1
ATOM 1462 O O . GLN A 1 194 ? -8.087 9.435 -11.960 1.00 84.06 194 GLN A O 1
ATOM 1467 N N . VAL A 1 195 ? -6.443 10.636 -11.010 1.00 88.62 195 VAL A N 1
ATOM 1468 C CA . VAL A 1 195 ? -6.119 9.669 -9.960 1.00 88.62 195 VAL A CA 1
ATOM 1469 C C . VAL A 1 195 ? -6.560 10.251 -8.628 1.00 88.62 195 VAL A C 1
ATOM 1471 O O . VAL A 1 195 ? -6.166 11.346 -8.220 1.00 88.62 195 VAL A O 1
ATOM 1474 N N . ASP A 1 196 ? -7.425 9.528 -7.941 1.00 78.50 196 ASP A N 1
ATOM 1475 C CA . ASP A 1 196 ? -7.824 9.874 -6.584 1.00 78.50 196 ASP A CA 1
ATOM 1476 C C . ASP A 1 196 ? -6.810 9.300 -5.574 1.00 78.50 196 ASP A C 1
ATOM 1478 O O . ASP A 1 196 ? -6.790 9.666 -4.403 1.00 78.50 196 ASP A O 1
ATOM 1482 N N . LEU A 1 197 ? -6.020 8.310 -5.989 1.00 82.62 197 LEU A N 1
ATOM 1483 C CA . LEU A 1 197 ? -5.700 7.228 -5.094 1.00 82.62 197 LEU A CA 1
ATOM 1484 C C . LEU A 1 197 ? -4.399 6.466 -5.534 1.00 82.62 197 LEU A C 1
ATOM 1486 O O . LEU A 1 197 ? -4.463 5.636 -6.431 1.00 82.62 197 LEU A O 1
ATOM 1490 N N . LEU A 1 198 ? -3.234 6.755 -4.918 1.00 85.19 198 LEU A N 1
ATOM 1491 C CA . LEU A 1 198 ? -1.868 6.225 -5.156 1.00 85.19 198 LEU A CA 1
ATOM 1492 C C . LEU A 1 198 ? -1.243 5.255 -4.120 1.00 85.19 198 LEU A C 1
ATOM 1494 O O . LEU A 1 198 ? -1.500 5.322 -2.916 1.00 85.19 198 LEU A O 1
ATOM 1498 N N . VAL A 1 199 ? -0.287 4.463 -4.638 1.00 80.31 199 VAL A N 1
ATOM 1499 C CA . VAL A 1 199 ? 0.574 3.483 -3.964 1.00 80.31 199 VAL A CA 1
ATOM 1500 C C . VAL A 1 199 ? 2.030 3.545 -4.323 1.00 80.31 199 VAL A C 1
ATOM 1502 O O . VAL A 1 199 ? 2.404 3.230 -5.449 1.00 80.31 199 VAL A O 1
ATOM 1505 N N . ASN A 1 200 ? 2.872 3.768 -3.327 1.00 80.88 200 ASN A N 1
ATOM 1506 C CA . ASN A 1 200 ? 4.311 3.716 -3.511 1.00 80.88 200 ASN A CA 1
ATOM 1507 C C . ASN A 1 200 ? 4.875 2.446 -2.871 1.00 80.88 200 ASN A C 1
ATOM 1509 O O . ASN A 1 200 ? 5.397 2.470 -1.761 1.00 80.88 200 ASN A O 1
ATOM 1513 N N . ASN A 1 201 ? 4.728 1.329 -3.592 1.00 76.50 201 ASN A N 1
ATOM 1514 C CA . ASN A 1 201 ? 5.232 0.001 -3.209 1.00 76.50 201 ASN A CA 1
ATOM 1515 C C . ASN A 1 201 ? 6.579 -0.352 -3.852 1.00 76.50 201 ASN A C 1
ATOM 1517 O O . ASN A 1 201 ? 7.283 -1.234 -3.368 1.00 76.50 201 ASN A O 1
ATOM 1521 N N . ALA A 1 202 ? 6.944 0.309 -4.949 1.00 74.50 202 ALA A N 1
ATOM 1522 C CA . ALA A 1 202 ? 8.190 0.022 -5.643 1.00 74.50 202 ALA A CA 1
ATOM 1523 C C . ALA A 1 202 ? 9.410 0.290 -4.745 1.00 74.50 202 ALA A C 1
ATOM 1525 O O . ALA A 1 202 ? 9.477 1.299 -4.041 1.00 74.50 202 ALA A O 1
ATOM 1526 N N . GLY A 1 203 ? 10.386 -0.616 -4.787 1.00 77.81 203 GLY A N 1
ATOM 1527 C CA . GLY A 1 203 ? 11.644 -0.439 -4.079 1.00 77.81 203 GLY A CA 1
ATOM 1528 C C . GLY A 1 203 ? 12.729 -1.410 -4.533 1.00 77.81 203 GLY A C 1
ATOM 1529 O O . GLY A 1 203 ? 12.441 -2.537 -4.934 1.00 77.81 203 GLY A O 1
ATOM 1530 N N . ILE A 1 204 ? 13.982 -0.969 -4.451 1.00 76.31 204 ILE A N 1
ATOM 1531 C CA . ILE A 1 204 ? 15.179 -1.797 -4.610 1.00 76.31 204 ILE A CA 1
ATOM 1532 C C . ILE A 1 204 ? 15.983 -1.832 -3.314 1.00 76.31 204 ILE A C 1
ATOM 1534 O O . ILE A 1 204 ? 16.036 -0.856 -2.569 1.00 76.31 204 ILE A O 1
ATOM 1538 N N . ASN A 1 205 ? 16.639 -2.962 -3.069 1.00 75.44 205 ASN A N 1
ATOM 1539 C CA . ASN A 1 205 ? 17.514 -3.176 -1.921 1.00 75.44 205 ASN A CA 1
ATOM 1540 C C . ASN A 1 205 ? 18.790 -3.891 -2.385 1.00 75.44 205 ASN A C 1
ATOM 1542 O O . ASN A 1 205 ? 18.955 -5.096 -2.174 1.00 75.44 205 ASN A O 1
ATOM 1546 N N . LYS A 1 206 ? 19.664 -3.174 -3.102 1.00 75.62 206 LYS A N 1
ATOM 1547 C CA . LYS A 1 206 ? 20.963 -3.721 -3.516 1.00 75.62 206 LYS A CA 1
ATOM 1548 C C . LYS A 1 206 ? 21.989 -3.475 -2.408 1.00 75.62 206 LYS A C 1
ATOM 1550 O O . LYS A 1 206 ? 21.901 -2.505 -1.660 1.00 75.62 206 LYS A O 1
ATOM 1555 N N . LYS A 1 207 ? 22.976 -4.365 -2.300 1.00 74.69 207 LYS A N 1
ATOM 1556 C CA . LYS A 1 207 ? 23.977 -4.328 -1.226 1.00 74.69 207 LYS A CA 1
ATOM 1557 C C . LYS A 1 207 ? 25.274 -3.672 -1.686 1.00 74.69 207 LYS A C 1
ATOM 1559 O O . LYS A 1 207 ? 25.848 -4.123 -2.672 1.00 74.69 207 LYS A O 1
ATOM 1564 N N . LYS A 1 208 ? 25.748 -2.679 -0.931 1.00 64.31 208 LYS A N 1
ATOM 1565 C CA . LYS A 1 208 ? 27.109 -2.116 -0.981 1.00 64.31 208 LYS A CA 1
ATOM 1566 C C . LYS A 1 208 ? 27.453 -1.484 0.363 1.00 64.31 208 LYS A C 1
ATOM 1568 O O . LYS A 1 208 ? 26.567 -0.986 1.057 1.00 64.31 208 LYS A O 1
ATOM 1573 N N . THR A 1 209 ? 28.726 -1.493 0.744 1.00 73.69 209 THR A N 1
ATOM 1574 C CA . THR A 1 209 ? 29.170 -0.746 1.929 1.00 73.69 209 THR A CA 1
ATOM 1575 C C . THR A 1 209 ? 29.213 0.760 1.648 1.00 73.69 209 THR A C 1
ATOM 1577 O O . THR A 1 209 ? 29.144 1.187 0.499 1.00 73.69 209 THR A O 1
ATOM 1580 N N . VAL A 1 210 ? 29.344 1.584 2.696 1.00 63.38 210 VAL A N 1
ATOM 1581 C CA . VAL A 1 210 ? 29.450 3.051 2.552 1.00 63.38 210 VAL A CA 1
ATOM 1582 C C . VAL A 1 210 ? 30.655 3.453 1.696 1.00 63.38 210 VAL A C 1
ATOM 1584 O O . VAL A 1 210 ? 30.555 4.388 0.915 1.00 63.38 210 VAL A O 1
ATOM 1587 N N . LEU A 1 211 ? 31.775 2.733 1.815 1.00 73.12 211 LEU A N 1
ATOM 1588 C CA . LEU A 1 211 ? 33.011 3.041 1.087 1.00 73.12 211 LEU A CA 1
ATOM 1589 C C . LEU A 1 211 ? 32.940 2.672 -0.403 1.00 73.12 211 LEU A C 1
ATOM 1591 O O . LEU A 1 211 ? 33.690 3.216 -1.204 1.00 73.12 211 LEU A O 1
ATOM 1595 N N . GLU A 1 212 ? 32.059 1.740 -0.768 1.00 79.00 212 GLU A N 1
ATOM 1596 C CA . GLU A 1 212 ? 31.917 1.216 -2.136 1.00 79.00 212 GLU A CA 1
ATOM 1597 C C . GLU A 1 212 ? 30.714 1.804 -2.882 1.00 79.00 212 GLU A C 1
ATOM 1599 O O . GLU A 1 212 ? 30.538 1.560 -4.084 1.00 79.00 212 GLU A O 1
ATOM 1604 N N . ALA A 1 213 ? 29.834 2.506 -2.165 1.00 74.75 213 ALA A N 1
ATOM 1605 C CA . ALA A 1 213 ? 28.666 3.149 -2.736 1.00 74.75 213 ALA A CA 1
ATOM 1606 C C . ALA A 1 213 ? 29.129 4.259 -3.687 1.00 74.75 213 ALA A C 1
ATOM 1608 O O . ALA A 1 213 ? 29.696 5.262 -3.264 1.00 74.75 213 ALA A O 1
ATOM 1609 N N . THR A 1 214 ? 28.908 4.044 -4.983 1.00 90.88 214 THR A N 1
ATOM 1610 C CA . THR A 1 214 ? 29.183 5.048 -6.012 1.00 90.88 214 THR A CA 1
ATOM 1611 C C . THR A 1 214 ? 28.018 6.024 -6.101 1.00 90.88 214 THR A C 1
ATOM 1613 O O . THR A 1 214 ? 26.921 5.723 -5.621 1.00 90.88 214 THR A O 1
ATOM 1616 N N . GLU A 1 215 ? 28.244 7.172 -6.733 1.00 92.75 215 GLU A N 1
ATOM 1617 C CA . GLU A 1 215 ? 27.199 8.165 -6.993 1.00 92.75 215 GLU A CA 1
ATOM 1618 C C . GLU A 1 215 ? 26.000 7.524 -7.700 1.00 92.75 215 GLU A C 1
ATOM 1620 O O . GLU A 1 215 ? 24.887 7.592 -7.192 1.00 92.75 215 GLU A O 1
ATOM 1625 N N . GLU A 1 216 ? 26.239 6.737 -8.751 1.00 92.62 216 GLU A N 1
ATOM 1626 C CA . GLU A 1 216 ? 25.182 6.068 -9.518 1.00 92.62 216 GLU A CA 1
ATOM 1627 C C . GLU A 1 216 ? 24.412 5.047 -8.676 1.00 92.62 216 GLU A C 1
ATOM 1629 O O . GLU A 1 216 ? 23.212 4.861 -8.852 1.00 92.62 216 GLU A O 1
ATOM 1634 N N . PHE A 1 217 ? 25.090 4.365 -7.748 1.00 80.00 217 PHE A N 1
ATOM 1635 C CA . PHE A 1 217 ? 24.441 3.412 -6.851 1.00 80.00 217 PHE A CA 1
ATOM 1636 C C . PHE A 1 217 ? 23.545 4.122 -5.833 1.00 80.00 217 PHE A C 1
ATOM 1638 O O . PHE A 1 217 ? 22.462 3.626 -5.512 1.00 80.00 217 PHE A O 1
ATOM 1645 N N . ILE A 1 218 ? 24.002 5.258 -5.304 1.00 80.00 218 ILE A N 1
ATOM 1646 C CA . ILE A 1 218 ? 23.227 6.088 -4.381 1.00 80.00 218 ILE A CA 1
ATOM 1647 C C . ILE A 1 218 ? 22.025 6.670 -5.120 1.00 80.00 218 ILE A C 1
ATOM 1649 O O . ILE A 1 218 ? 20.896 6.517 -4.646 1.00 80.00 218 ILE A O 1
ATOM 1653 N N . ASP A 1 219 ? 22.261 7.247 -6.295 1.00 90.62 219 ASP A N 1
ATOM 1654 C CA . ASP A 1 219 ? 21.229 7.815 -7.150 1.00 90.62 219 ASP A CA 1
ATOM 1655 C C . ASP A 1 219 ? 20.189 6.774 -7.525 1.00 90.62 219 ASP A C 1
ATOM 1657 O O . ASP A 1 219 ? 19.018 7.026 -7.298 1.00 90.62 219 ASP A O 1
ATOM 1661 N N . GLU A 1 220 ? 20.566 5.564 -7.942 1.00 86.19 220 GLU A N 1
ATOM 1662 C CA . GLU A 1 220 ? 19.589 4.525 -8.284 1.00 86.19 220 GLU A CA 1
ATOM 1663 C C . GLU A 1 220 ? 18.637 4.203 -7.112 1.00 86.19 220 GLU A C 1
ATOM 1665 O O . GLU A 1 220 ? 17.426 4.051 -7.300 1.00 86.19 220 GLU A O 1
ATOM 1670 N N . HIS A 1 221 ? 19.156 4.119 -5.879 1.00 85.06 221 HIS A N 1
ATOM 1671 C CA . HIS A 1 221 ? 18.319 3.851 -4.704 1.00 85.06 221 HIS A CA 1
ATOM 1672 C C . HIS A 1 221 ? 17.425 5.033 -4.368 1.00 85.06 221 HIS A C 1
ATOM 1674 O O . HIS A 1 221 ? 16.253 4.831 -4.053 1.00 85.06 221 HIS A O 1
ATOM 1680 N N . PHE A 1 222 ? 17.953 6.255 -4.412 1.00 87.00 222 PHE A N 1
ATOM 1681 C CA . PHE A 1 222 ? 17.147 7.441 -4.151 1.00 87.00 222 PHE A CA 1
ATOM 1682 C C . PHE A 1 222 ? 16.132 7.687 -5.263 1.00 87.00 222 PHE A C 1
ATOM 1684 O O . PHE A 1 222 ? 15.003 8.059 -4.961 1.00 87.00 222 PHE A O 1
ATOM 1691 N N . ASP A 1 223 ? 16.479 7.425 -6.515 1.00 89.88 223 ASP A N 1
ATOM 1692 C CA . ASP A 1 223 ? 15.608 7.570 -7.672 1.00 89.88 223 ASP A CA 1
ATOM 1693 C C . ASP A 1 223 ? 14.400 6.644 -7.545 1.00 89.88 223 ASP A C 1
ATOM 1695 O O . ASP A 1 223 ? 13.266 7.109 -7.654 1.00 89.88 223 ASP A O 1
ATOM 1699 N N . VAL A 1 224 ? 14.615 5.367 -7.209 1.00 81.31 224 VAL A N 1
ATOM 1700 C CA . VAL A 1 224 ? 13.527 4.384 -7.081 1.00 81.31 224 VAL A CA 1
ATOM 1701 C C . VAL A 1 224 ? 12.792 4.481 -5.740 1.00 81.31 224 VAL A C 1
ATOM 1703 O O . VAL A 1 224 ? 11.566 4.558 -5.719 1.00 81.31 224 VAL A O 1
ATOM 1706 N N . ASN A 1 225 ? 13.504 4.462 -4.610 1.00 83.69 225 ASN A N 1
ATOM 1707 C CA . ASN A 1 225 ? 12.873 4.311 -3.291 1.00 83.69 225 ASN A CA 1
ATOM 1708 C C . ASN A 1 225 ? 12.295 5.617 -2.739 1.00 83.69 225 ASN A C 1
ATOM 1710 O O . ASN A 1 225 ? 11.508 5.561 -1.796 1.00 83.69 225 ASN A O 1
ATOM 1714 N N . PHE A 1 226 ? 12.708 6.774 -3.272 1.00 82.75 226 PHE A N 1
ATOM 1715 C CA . PHE A 1 226 ? 12.356 8.083 -2.721 1.00 82.75 226 PHE A CA 1
ATOM 1716 C C . PHE A 1 226 ? 11.824 9.060 -3.778 1.00 82.75 226 PHE A C 1
ATOM 1718 O O . PHE A 1 226 ? 10.666 9.475 -3.703 1.00 82.75 226 PHE A O 1
ATOM 1725 N N . LYS A 1 227 ? 12.634 9.429 -4.781 1.00 89.69 227 LYS A N 1
ATOM 1726 C CA . LYS A 1 227 ? 12.268 10.433 -5.789 1.00 89.69 227 LYS A CA 1
ATOM 1727 C C . LYS A 1 227 ? 11.061 9.972 -6.598 1.00 89.69 227 LYS A C 1
ATOM 1729 O O . LYS A 1 227 ? 10.149 10.771 -6.773 1.00 89.69 227 LYS A O 1
ATOM 1734 N N . ALA A 1 228 ? 10.997 8.712 -7.031 1.00 88.69 228 ALA A N 1
ATOM 1735 C CA . ALA A 1 228 ? 9.843 8.190 -7.762 1.00 88.69 228 ALA A CA 1
ATOM 1736 C C . ALA A 1 228 ? 8.549 8.281 -6.936 1.00 88.69 228 ALA A C 1
ATOM 1738 O O . ALA A 1 228 ? 7.543 8.796 -7.428 1.00 88.69 228 ALA A O 1
ATOM 1739 N N . ALA A 1 229 ? 8.588 7.875 -5.662 1.00 83.00 229 ALA A N 1
ATOM 1740 C CA . ALA A 1 229 ? 7.442 7.978 -4.760 1.00 83.00 229 ALA A CA 1
ATOM 1741 C C . ALA A 1 229 ? 6.981 9.437 -4.600 1.00 83.00 229 ALA A C 1
ATOM 1743 O O . ALA A 1 229 ? 5.796 9.734 -4.760 1.00 83.00 229 ALA A O 1
ATOM 1744 N N . LEU A 1 230 ? 7.910 10.372 -4.369 1.00 87.44 230 LEU A N 1
ATOM 1745 C CA . LEU A 1 230 ? 7.620 11.808 -4.296 1.00 87.44 230 LEU A CA 1
ATOM 1746 C C . LEU A 1 230 ? 7.031 12.348 -5.608 1.00 87.44 230 LEU A C 1
ATOM 1748 O O . LEU A 1 230 ? 6.032 13.069 -5.595 1.00 87.44 230 LEU A O 1
ATOM 1752 N N . ASN A 1 231 ? 7.638 11.991 -6.738 1.00 91.31 231 ASN A N 1
ATOM 1753 C CA . ASN A 1 231 ? 7.253 12.442 -8.070 1.00 91.31 231 ASN A CA 1
ATOM 1754 C C . ASN A 1 231 ? 5.788 12.112 -8.359 1.00 91.31 231 ASN A C 1
ATOM 1756 O O . ASN A 1 231 ? 4.986 12.996 -8.671 1.00 91.31 231 ASN A O 1
ATOM 1760 N N . ILE A 1 232 ? 5.432 10.838 -8.193 1.00 90.69 232 ILE A N 1
ATOM 1761 C CA . ILE A 1 232 ? 4.088 10.334 -8.469 1.00 90.69 232 ILE A CA 1
ATOM 1762 C C . ILE A 1 232 ? 3.099 10.911 -7.448 1.00 90.69 232 ILE A C 1
ATOM 1764 O O . ILE A 1 232 ? 2.009 11.349 -7.823 1.00 90.69 232 ILE A O 1
ATOM 1768 N N . SER A 1 233 ? 3.512 11.031 -6.182 1.00 88.62 233 SER A N 1
ATOM 1769 C CA . SER A 1 233 ? 2.701 11.642 -5.125 1.00 88.62 233 SER A CA 1
ATOM 1770 C C . SER A 1 233 ? 2.284 13.071 -5.454 1.00 88.62 233 SER A C 1
ATOM 1772 O O . SER A 1 233 ? 1.119 13.434 -5.302 1.00 88.62 233 SER A O 1
ATOM 1774 N N . GLN A 1 234 ? 3.202 13.879 -5.987 1.00 90.50 234 GLN A N 1
ATOM 1775 C CA . GLN A 1 234 ? 2.897 15.248 -6.400 1.00 90.50 234 GLN A CA 1
ATOM 1776 C C . GLN A 1 234 ? 1.878 15.309 -7.539 1.00 90.50 234 GLN A C 1
ATOM 1778 O O . GLN A 1 234 ? 1.019 16.190 -7.526 1.00 90.50 234 GLN A O 1
ATOM 1783 N N . ILE A 1 235 ? 1.979 14.418 -8.531 1.00 90.19 235 ILE A N 1
ATOM 1784 C CA . ILE A 1 235 ? 1.035 14.377 -9.659 1.00 90.19 235 ILE A CA 1
ATOM 1785 C C . ILE A 1 235 ? -0.372 14.101 -9.124 1.00 90.19 235 ILE A C 1
ATOM 1787 O O . ILE A 1 235 ? -1.306 14.861 -9.393 1.00 90.19 235 ILE A O 1
ATOM 1791 N N . VAL A 1 236 ? -0.497 13.054 -8.307 1.00 87.75 236 VAL A N 1
ATOM 1792 C CA . VAL A 1 236 ? -1.782 12.594 -7.776 1.00 87.75 236 VAL A CA 1
ATOM 1793 C C . VAL A 1 236 ? -2.381 13.616 -6.805 1.00 87.75 236 VAL A C 1
ATOM 1795 O O . VAL A 1 236 ? -3.534 14.014 -6.976 1.00 87.75 236 VAL A O 1
ATOM 1798 N N . ALA A 1 237 ? -1.597 14.128 -5.849 1.00 84.69 237 ALA A N 1
ATOM 1799 C CA . ALA A 1 237 ? -2.053 15.143 -4.897 1.00 84.69 237 ALA A CA 1
ATOM 1800 C C . ALA A 1 237 ? -2.548 16.414 -5.598 1.00 84.69 237 ALA A C 1
ATOM 1802 O O . ALA A 1 237 ? -3.654 16.875 -5.320 1.00 84.69 237 ALA A O 1
ATOM 1803 N N . LYS A 1 238 ? -1.781 16.959 -6.555 1.00 88.00 238 LYS A N 1
ATOM 1804 C CA . LYS A 1 238 ? -2.186 18.162 -7.307 1.00 88.00 238 LYS A CA 1
ATOM 1805 C C . LYS A 1 238 ? -3.506 17.957 -8.037 1.00 88.00 238 LYS A C 1
ATOM 1807 O O . LYS A 1 238 ? -4.359 18.843 -8.006 1.00 88.00 238 LYS A O 1
ATOM 1812 N N . GLY A 1 239 ? -3.682 16.789 -8.655 1.00 86.88 239 GLY A N 1
ATOM 1813 C CA . GLY A 1 239 ? -4.937 16.423 -9.293 1.00 86.88 239 GLY A CA 1
ATOM 1814 C C . GLY A 1 239 ? -6.103 16.453 -8.306 1.00 86.88 239 GLY A C 1
ATOM 1815 O O . GLY A 1 239 ? -7.152 17.010 -8.626 1.00 86.88 239 GLY A O 1
ATOM 1816 N N . ILE A 1 240 ? -5.949 15.844 -7.121 1.00 81.81 240 ILE A N 1
ATOM 1817 C CA . ILE A 1 240 ? -7.005 15.783 -6.088 1.00 81.81 240 ILE A CA 1
ATOM 1818 C C . ILE A 1 240 ? -7.420 17.181 -5.644 1.00 81.81 240 ILE A C 1
ATOM 1820 O O . ILE A 1 240 ? -8.609 17.508 -5.629 1.00 81.81 240 ILE A O 1
ATOM 1824 N N . ILE A 1 241 ? -6.434 18.016 -5.339 1.00 85.06 241 ILE A N 1
ATOM 1825 C CA . ILE A 1 241 ? -6.647 19.362 -4.813 1.00 85.06 241 ILE A CA 1
ATOM 1826 C C . ILE A 1 241 ? -7.356 20.250 -5.840 1.00 85.06 241 ILE A C 1
ATOM 1828 O O . ILE A 1 241 ? -8.304 20.954 -5.489 1.00 85.06 241 ILE A O 1
ATOM 1832 N N . SER A 1 242 ? -6.934 20.212 -7.108 1.00 87.62 242 SER A N 1
ATOM 1833 C CA . SER A 1 242 ? -7.436 21.127 -8.143 1.00 87.62 242 SER A CA 1
ATOM 1834 C C . SER A 1 242 ? -8.940 20.990 -8.381 1.00 87.62 242 SER A C 1
ATOM 1836 O O . SER A 1 242 ? -9.644 21.990 -8.518 1.00 87.62 242 SER A O 1
ATOM 1838 N N . ARG A 1 243 ? -9.455 19.760 -8.347 1.00 85.56 243 ARG A N 1
ATOM 1839 C CA . ARG A 1 243 ? -10.890 19.476 -8.490 1.00 85.56 243 ARG A CA 1
ATOM 1840 C C . ARG A 1 243 ? -11.669 19.592 -7.177 1.00 85.56 243 ARG A C 1
ATOM 1842 O O . ARG A 1 243 ? -12.852 19.267 -7.150 1.00 85.56 243 ARG A O 1
ATOM 1849 N N . LYS A 1 244 ? -11.013 20.020 -6.089 1.00 82.38 244 LYS A N 1
ATOM 1850 C CA . LYS A 1 244 ? -11.549 20.012 -4.714 1.00 82.38 244 LYS A CA 1
ATOM 1851 C C . LYS A 1 244 ? -12.062 18.625 -4.309 1.00 82.38 244 LYS A C 1
ATOM 1853 O O . LYS A 1 244 ? -13.048 18.495 -3.581 1.00 82.38 244 LYS A O 1
ATOM 1858 N N . GLY A 1 245 ? -11.397 17.604 -4.842 1.00 69.12 245 GLY A N 1
ATOM 1859 C CA . GLY A 1 245 ? -11.709 16.210 -4.606 1.00 69.12 245 GLY A CA 1
ATOM 1860 C C . GLY A 1 245 ? -11.141 15.744 -3.279 1.00 69.12 245 GLY A C 1
ATOM 1861 O O . GLY A 1 245 ? -10.567 16.505 -2.502 1.00 69.12 245 GLY A O 1
ATOM 1862 N N . SER A 1 246 ? -11.295 14.458 -3.030 1.00 70.06 246 SER A N 1
ATOM 1863 C CA . SER A 1 246 ? -10.673 13.790 -1.905 1.00 70.06 246 SER A CA 1
ATOM 1864 C C . SER A 1 246 ? -9.915 12.588 -2.449 1.00 70.06 246 SER A C 1
ATOM 1866 O O . SER A 1 246 ? -10.319 11.953 -3.422 1.00 70.06 246 SER A O 1
ATOM 1868 N N . GLY A 1 247 ? -8.759 12.326 -1.865 1.00 75.00 247 GLY A N 1
ATOM 1869 C CA . GLY A 1 247 ? -7.881 11.275 -2.323 1.00 75.00 247 GLY A CA 1
ATOM 1870 C C . GLY A 1 247 ? -6.775 11.037 -1.320 1.00 75.00 247 GLY A C 1
ATOM 1871 O O . GLY A 1 247 ? -6.840 11.555 -0.209 1.00 75.00 247 GLY A O 1
ATOM 1872 N N . ALA A 1 248 ? -5.789 10.221 -1.652 1.00 69.69 248 ALA A N 1
ATOM 1873 C CA . ALA A 1 248 ? -4.657 10.038 -0.749 1.00 69.69 248 ALA A CA 1
ATOM 1874 C C . ALA A 1 248 ? -3.530 9.260 -1.372 1.00 69.69 248 ALA A C 1
ATOM 1876 O O . ALA A 1 248 ? -3.552 8.981 -2.573 1.00 69.69 248 ALA A O 1
ATOM 1877 N N . ILE A 1 249 ? -2.521 8.982 -0.555 1.00 75.12 249 ILE A N 1
ATOM 1878 C CA . ILE A 1 249 ? -1.284 8.355 -0.967 1.00 75.12 249 ILE A CA 1
ATOM 1879 C C . ILE A 1 249 ? -0.743 7.503 0.177 1.00 75.12 249 ILE A C 1
ATOM 1881 O O . ILE A 1 249 ? -0.727 7.946 1.323 1.00 75.12 249 ILE A O 1
ATOM 1885 N N . VAL A 1 250 ? -0.280 6.288 -0.118 1.00 75.50 250 VAL A N 1
ATOM 1886 C CA . VAL A 1 250 ? 0.387 5.451 0.889 1.00 75.50 250 VAL A CA 1
ATOM 1887 C C . VAL A 1 250 ? 1.729 4.940 0.395 1.00 75.50 250 VAL A C 1
ATOM 1889 O O . VAL A 1 250 ? 1.893 4.612 -0.783 1.00 75.50 250 VAL A O 1
ATOM 1892 N N . ASN A 1 251 ? 2.696 4.934 1.308 1.00 71.75 251 ASN A N 1
ATOM 1893 C CA . ASN A 1 251 ? 4.090 4.605 1.055 1.00 71.75 251 ASN A CA 1
ATOM 1894 C C . ASN A 1 251 ? 4.465 3.343 1.819 1.00 71.75 251 ASN A C 1
ATOM 1896 O O . ASN A 1 251 ? 4.059 3.191 2.966 1.00 71.75 251 ASN A O 1
ATOM 1900 N N . ILE A 1 252 ? 5.196 2.439 1.157 1.00 74.56 252 ILE A N 1
ATOM 1901 C CA . ILE A 1 252 ? 5.596 1.160 1.750 1.00 74.56 252 ILE A CA 1
ATOM 1902 C C . ILE A 1 252 ? 7.032 1.283 2.227 1.00 74.56 252 ILE A C 1
ATOM 1904 O O . ILE A 1 252 ? 7.967 1.378 1.412 1.00 74.56 252 ILE A O 1
ATOM 1908 N N . SER A 1 253 ? 7.217 1.288 3.541 1.00 63.62 253 SER A N 1
ATOM 1909 C CA . SER A 1 253 ? 8.529 1.369 4.162 1.00 63.62 253 SER A CA 1
ATOM 1910 C C . SER A 1 253 ? 9.022 -0.012 4.600 1.00 63.62 253 SER A C 1
ATOM 1912 O O . SER A 1 253 ? 8.709 -1.038 3.994 1.00 63.62 253 SER A O 1
ATOM 1914 N N . SER A 1 254 ? 9.969 -0.036 5.530 1.00 62.59 254 SER A N 1
ATOM 1915 C CA . SER A 1 254 ? 10.694 -1.212 5.981 1.00 62.59 254 SER A CA 1
ATOM 1916 C C . SER A 1 254 ? 11.168 -0.976 7.404 1.00 62.59 254 SER A C 1
ATOM 1918 O O . SER A 1 254 ? 11.546 0.134 7.753 1.00 62.59 254 SER A O 1
ATOM 1920 N N . LEU A 1 255 ? 11.321 -2.041 8.191 1.00 61.69 255 LEU A N 1
ATOM 1921 C CA . LEU A 1 255 ? 12.033 -1.983 9.478 1.00 61.69 255 LEU A CA 1
ATOM 1922 C C . LEU A 1 255 ? 13.432 -1.341 9.354 1.00 61.69 255 LEU A C 1
ATOM 1924 O O . LEU A 1 255 ? 13.934 -0.727 10.293 1.00 61.69 255 LEU A O 1
ATOM 1928 N N . SER A 1 256 ? 14.046 -1.436 8.173 1.00 52.22 256 SER A N 1
ATOM 1929 C CA . SER A 1 256 ? 15.315 -0.785 7.827 1.00 52.22 256 SER A CA 1
ATOM 1930 C C . SER A 1 256 ? 15.271 0.750 7.803 1.00 52.22 256 SER A C 1
ATOM 1932 O O . SER A 1 256 ? 16.327 1.364 7.694 1.00 52.22 256 SER A O 1
ATOM 1934 N N . SER A 1 257 ? 14.099 1.386 7.907 1.00 52.88 257 SER A N 1
ATOM 1935 C CA . SER A 1 257 ? 13.982 2.842 8.069 1.00 52.88 257 SER A CA 1
ATOM 1936 C C . SER A 1 257 ? 14.377 3.319 9.470 1.00 52.88 257 SER A C 1
ATOM 1938 O O . SER A 1 257 ? 14.761 4.473 9.651 1.00 52.88 257 SER A O 1
ATOM 1940 N N . THR A 1 258 ? 14.313 2.426 10.463 1.00 46.22 258 THR A N 1
ATOM 1941 C CA . THR A 1 258 ? 14.576 2.740 11.877 1.00 46.22 258 THR A CA 1
ATOM 1942 C C . THR A 1 258 ? 15.732 1.938 12.471 1.00 46.22 258 THR A C 1
ATOM 1944 O O . THR A 1 258 ? 16.302 2.351 13.480 1.00 46.22 258 THR A O 1
ATOM 1947 N N . LEU A 1 259 ? 16.122 0.828 11.836 1.00 47.81 259 LEU A N 1
ATOM 1948 C CA . LEU A 1 259 ? 17.245 -0.017 12.243 1.00 47.81 259 LEU A CA 1
ATOM 1949 C C . LEU A 1 259 ? 18.305 -0.101 11.138 1.00 47.81 259 LEU A C 1
ATOM 1951 O O . LEU A 1 259 ? 17.992 -0.310 9.966 1.00 47.81 259 LEU A O 1
ATOM 1955 N N . ALA A 1 260 ? 19.578 0.019 11.518 1.00 46.50 260 ALA A N 1
ATOM 1956 C CA . ALA A 1 260 ? 20.697 -0.135 10.594 1.00 46.50 260 ALA A CA 1
ATOM 1957 C C . ALA A 1 260 ? 21.052 -1.617 10.397 1.00 46.50 260 ALA A C 1
ATOM 1959 O O . ALA A 1 260 ? 21.157 -2.374 11.361 1.00 46.50 260 ALA A O 1
ATOM 1960 N N . PHE A 1 261 ? 21.301 -2.010 9.147 1.00 56.59 261 PHE A N 1
ATOM 1961 C CA . PHE A 1 261 ? 21.711 -3.364 8.783 1.00 56.59 261 PHE A CA 1
ATOM 1962 C C . PHE A 1 261 ? 23.022 -3.322 7.976 1.00 56.59 261 PHE A C 1
ATOM 1964 O O . PHE A 1 261 ? 23.152 -2.488 7.071 1.00 56.59 261 PHE A O 1
ATOM 1971 N N . PRO A 1 262 ? 24.004 -4.201 8.262 1.00 56.22 262 PRO A N 1
ATOM 1972 C CA . PRO A 1 262 ? 25.253 -4.253 7.506 1.00 56.22 262 PRO A CA 1
ATOM 1973 C C . PRO A 1 262 ? 25.033 -4.498 6.007 1.00 56.22 262 PRO A C 1
ATOM 1975 O O . PRO A 1 262 ? 24.230 -5.340 5.608 1.00 56.22 262 PRO A O 1
ATOM 1978 N N . GLY A 1 263 ? 25.778 -3.772 5.170 1.00 63.16 263 GLY A N 1
ATOM 1979 C CA . GLY A 1 263 ? 25.776 -3.946 3.712 1.00 63.16 263 GLY A CA 1
ATOM 1980 C C . GLY A 1 263 ? 24.601 -3.309 2.964 1.00 63.16 263 GLY A C 1
ATOM 1981 O O . GLY A 1 263 ? 24.566 -3.404 1.742 1.00 63.16 263 GLY A O 1
ATOM 1982 N N . VAL A 1 264 ? 23.666 -2.648 3.657 1.00 69.69 264 VAL A N 1
ATOM 1983 C CA . VAL A 1 264 ? 22.537 -1.918 3.043 1.00 69.69 264 VAL A CA 1
ATOM 1984 C C . VAL A 1 264 ? 22.349 -0.483 3.582 1.00 69.69 264 VAL A C 1
ATOM 1986 O O . VAL A 1 264 ? 21.211 -0.029 3.705 1.00 69.69 264 VAL A O 1
ATOM 1989 N N . PRO A 1 265 ? 23.422 0.273 3.903 1.00 64.69 265 PRO A N 1
ATOM 1990 C CA . PRO A 1 265 ? 23.299 1.598 4.509 1.00 64.69 265 PRO A CA 1
ATOM 1991 C C . PRO A 1 265 ? 22.472 2.556 3.641 1.00 64.69 265 PRO A C 1
ATOM 1993 O O . PRO A 1 265 ? 21.588 3.222 4.163 1.00 64.69 265 PRO A O 1
ATOM 1996 N N . ILE A 1 266 ? 22.683 2.554 2.318 1.00 70.56 266 ILE A N 1
ATOM 1997 C CA . ILE A 1 266 ? 21.951 3.421 1.383 1.00 70.56 266 ILE A CA 1
ATOM 1998 C C . ILE A 1 266 ? 20.458 3.079 1.361 1.00 70.56 266 ILE A C 1
ATOM 2000 O O . ILE A 1 266 ? 19.625 3.975 1.457 1.00 70.56 266 ILE A O 1
ATOM 2004 N N . TYR A 1 267 ? 20.098 1.792 1.323 1.00 69.50 267 TYR A N 1
ATOM 2005 C CA . TYR A 1 267 ? 18.700 1.361 1.404 1.00 69.50 267 TYR A CA 1
ATOM 2006 C C . TYR A 1 267 ? 18.035 1.830 2.705 1.00 69.50 267 TYR A C 1
ATOM 2008 O O . TYR A 1 267 ? 16.973 2.454 2.646 1.00 69.50 267 TYR A O 1
ATOM 2016 N N . CYS A 1 268 ? 18.679 1.607 3.859 1.00 66.19 268 CYS A N 1
ATOM 2017 C CA . CYS A 1 268 ? 18.180 2.081 5.153 1.00 66.19 268 CYS A CA 1
ATOM 2018 C C . CYS A 1 268 ? 17.958 3.598 5.142 1.00 66.19 268 CYS A C 1
ATOM 2020 O O . CYS A 1 268 ? 16.893 4.070 5.536 1.00 66.19 268 CYS A O 1
ATOM 2022 N N . THR A 1 269 ? 18.922 4.363 4.618 1.00 66.62 269 THR A N 1
ATOM 2023 C CA . THR A 1 269 ? 18.807 5.820 4.487 1.00 66.62 269 THR A CA 1
ATOM 2024 C C . THR A 1 269 ? 17.637 6.221 3.589 1.00 66.62 269 THR A C 1
ATOM 2026 O O . THR A 1 269 ? 16.873 7.106 3.965 1.00 66.62 269 THR A O 1
ATOM 2029 N N . THR A 1 270 ? 17.433 5.562 2.442 1.00 67.50 270 THR A N 1
ATOM 2030 C CA . THR A 1 270 ? 16.299 5.881 1.554 1.00 67.50 270 THR A CA 1
ATOM 2031 C C . THR A 1 270 ? 14.945 5.601 2.202 1.00 67.50 270 THR A C 1
ATOM 2033 O O . THR A 1 270 ? 14.008 6.372 2.011 1.00 67.50 270 THR A O 1
ATOM 2036 N N . LYS A 1 271 ? 14.839 4.543 3.016 1.00 74.62 271 LYS A N 1
ATOM 2037 C CA . LYS A 1 271 ? 13.605 4.222 3.742 1.00 74.62 271 LYS A CA 1
ATOM 2038 C C . LYS A 1 271 ? 13.380 5.166 4.922 1.00 74.62 271 LYS A C 1
ATOM 2040 O O . LYS A 1 271 ? 12.283 5.681 5.062 1.00 74.62 271 LYS A O 1
ATOM 2045 N N . ALA A 1 272 ? 14.422 5.535 5.667 1.00 62.94 272 ALA A N 1
ATOM 2046 C CA . ALA A 1 272 ? 14.327 6.591 6.680 1.00 62.94 272 ALA A CA 1
ATOM 2047 C C . ALA A 1 272 ? 13.877 7.941 6.080 1.00 62.94 272 ALA A C 1
ATOM 2049 O O . ALA A 1 272 ? 13.060 8.655 6.667 1.00 62.94 272 ALA A O 1
ATOM 2050 N N . ALA A 1 273 ? 14.379 8.280 4.887 1.00 65.88 273 ALA A N 1
ATOM 2051 C CA . ALA A 1 273 ? 13.944 9.460 4.146 1.00 65.88 273 ALA A CA 1
ATOM 2052 C C . ALA A 1 273 ? 12.467 9.358 3.726 1.00 65.88 273 ALA A C 1
ATOM 2054 O O . ALA A 1 273 ? 11.732 10.338 3.847 1.00 65.88 273 ALA A O 1
ATOM 2055 N N . MET A 1 274 ? 12.017 8.179 3.285 1.00 71.88 274 MET A N 1
ATOM 2056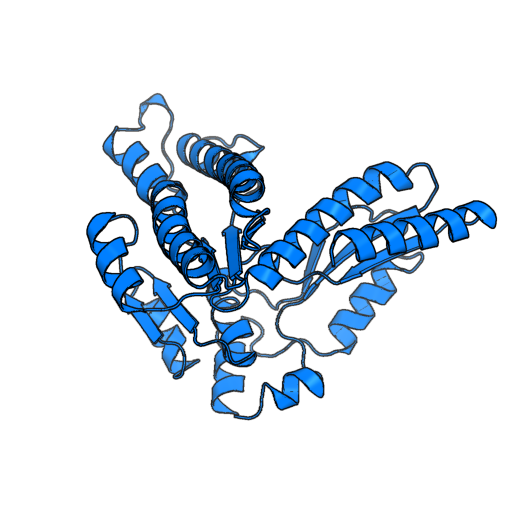 C CA . MET A 1 274 ? 10.623 7.906 2.918 1.00 71.88 274 MET A CA 1
ATOM 2057 C C . MET A 1 274 ? 9.663 8.066 4.113 1.00 71.88 274 MET A C 1
ATOM 2059 O O . MET A 1 274 ? 8.627 8.720 3.968 1.00 71.88 274 MET A O 1
ATOM 2063 N N . ASP A 1 275 ? 10.019 7.573 5.305 1.00 67.62 275 ASP A N 1
ATOM 2064 C CA . ASP A 1 275 ? 9.211 7.750 6.525 1.00 67.62 275 ASP A CA 1
ATOM 2065 C C . ASP A 1 275 ? 9.037 9.234 6.863 1.00 67.62 275 ASP A C 1
ATOM 2067 O O . ASP A 1 275 ? 7.941 9.699 7.196 1.00 67.62 275 ASP A O 1
ATOM 2071 N N . MET A 1 276 ? 10.130 10.001 6.790 1.00 66.81 276 MET A N 1
ATOM 2072 C CA . MET A 1 276 ? 10.089 11.430 7.089 1.00 66.81 276 MET A CA 1
ATOM 2073 C C . MET A 1 276 ? 9.288 12.195 6.038 1.00 66.81 276 MET A C 1
ATOM 2075 O O . MET A 1 276 ? 8.437 13.008 6.393 1.00 66.81 276 MET A O 1
ATOM 2079 N N . LEU A 1 277 ? 9.493 11.886 4.756 1.00 70.25 277 LEU A N 1
ATOM 2080 C CA . LEU A 1 277 ? 8.723 12.482 3.671 1.00 70.25 277 LEU A CA 1
ATOM 2081 C C . LEU A 1 277 ? 7.227 12.227 3.851 1.00 70.25 277 LEU A C 1
ATOM 2083 O O . LEU A 1 277 ? 6.427 13.143 3.687 1.00 70.25 277 LEU A O 1
ATOM 2087 N N . THR A 1 278 ? 6.844 11.016 4.248 1.00 64.00 278 THR A N 1
ATOM 2088 C CA . THR A 1 278 ? 5.438 10.678 4.481 1.00 64.00 278 THR A CA 1
ATOM 2089 C C . THR A 1 278 ? 4.823 11.531 5.587 1.00 64.00 278 THR A C 1
ATOM 2091 O O . THR A 1 278 ? 3.716 12.044 5.424 1.00 64.00 278 THR A O 1
ATOM 2094 N N . LYS A 1 279 ? 5.557 11.748 6.685 1.00 58.75 279 LYS A N 1
ATOM 2095 C CA . LYS A 1 279 ? 5.127 12.630 7.782 1.00 58.75 279 LYS A CA 1
ATOM 2096 C C . LYS A 1 279 ? 4.989 14.077 7.310 1.00 58.75 279 LYS A C 1
ATOM 2098 O O . LYS A 1 279 ? 3.986 14.719 7.616 1.00 58.75 279 LYS A O 1
ATOM 2103 N N . SER A 1 280 ? 5.952 14.574 6.534 1.00 67.19 280 SER A N 1
ATOM 2104 C CA . SER A 1 280 ? 5.905 15.927 5.970 1.00 67.19 280 SER A CA 1
ATOM 2105 C C . SER A 1 280 ? 4.715 16.115 5.026 1.00 67.19 280 SER A C 1
ATOM 2107 O O . SER A 1 280 ? 3.960 17.071 5.183 1.00 67.19 280 SER A O 1
ATOM 2109 N N . MET A 1 281 ? 4.487 15.179 4.101 1.00 68.25 281 MET A N 1
ATOM 2110 C CA . MET A 1 281 ? 3.378 15.249 3.144 1.00 68.25 281 MET A CA 1
ATOM 2111 C C . MET A 1 281 ? 2.010 15.106 3.825 1.00 68.25 281 MET A C 1
ATOM 2113 O O . MET A 1 281 ? 1.056 15.768 3.423 1.00 68.25 281 MET A O 1
ATOM 2117 N N . ALA A 1 282 ? 1.900 14.304 4.889 1.00 58.19 282 ALA A N 1
ATOM 2118 C CA . ALA A 1 282 ? 0.671 14.208 5.678 1.00 58.19 282 ALA A CA 1
ATOM 2119 C C . ALA A 1 282 ? 0.281 15.549 6.312 1.00 58.19 282 ALA A C 1
ATOM 2121 O O . ALA A 1 282 ? -0.892 15.926 6.285 1.00 58.19 282 ALA A O 1
ATOM 2122 N N . LEU A 1 283 ? 1.264 16.278 6.850 1.00 54.81 283 LEU A N 1
ATOM 2123 C CA . LEU A 1 283 ? 1.047 17.615 7.402 1.00 54.81 283 LEU A CA 1
ATOM 2124 C C . LEU A 1 283 ? 0.684 18.625 6.309 1.00 54.81 283 LEU A C 1
ATOM 2126 O O . LEU A 1 283 ? -0.237 19.417 6.493 1.00 54.81 283 LEU A O 1
ATOM 2130 N N . GLU A 1 284 ? 1.384 18.583 5.174 1.00 70.69 284 GLU A N 1
ATOM 2131 C CA . GLU A 1 284 ? 1.188 19.527 4.072 1.00 70.69 284 GLU A CA 1
ATOM 2132 C C . GLU A 1 284 ? -0.173 19.355 3.382 1.00 70.69 284 GLU A C 1
ATOM 2134 O O . GLU A 1 284 ? -0.877 20.336 3.138 1.00 70.69 284 GLU A O 1
ATOM 2139 N N . PHE A 1 285 ? -0.569 18.116 3.076 1.00 63.50 285 PHE A N 1
ATOM 2140 C CA . PHE A 1 285 ? -1.735 17.854 2.230 1.00 63.50 285 PHE A CA 1
ATOM 2141 C C . PHE A 1 285 ? -3.008 17.459 2.988 1.00 63.50 285 PHE A C 1
ATOM 2143 O O . PHE A 1 285 ? -4.101 17.497 2.411 1.00 63.50 285 PHE A O 1
ATOM 2150 N N . GLY A 1 286 ? -2.898 17.170 4.288 1.00 52.03 286 GLY A N 1
ATOM 2151 C CA . GLY A 1 286 ? -4.036 16.899 5.170 1.00 52.03 286 GLY A CA 1
ATOM 2152 C C . GLY A 1 286 ? -5.161 17.949 5.094 1.00 52.03 286 GLY A C 1
ATOM 2153 O O . GLY A 1 286 ? -6.324 17.556 4.953 1.00 52.03 286 GLY A O 1
ATOM 2154 N N . PRO A 1 287 ? -4.871 19.271 5.087 1.00 62.16 287 PRO A N 1
ATOM 2155 C CA . PRO A 1 287 ? -5.896 20.315 4.946 1.00 62.16 287 PRO A CA 1
ATOM 2156 C C . PRO A 1 287 ? -6.718 20.227 3.653 1.00 62.16 287 PRO A C 1
ATOM 2158 O O . PRO A 1 287 ? -7.861 20.684 3.612 1.00 62.16 287 PRO A O 1
ATOM 2161 N N . PHE A 1 288 ? -6.170 19.612 2.603 1.00 47.91 288 PHE A N 1
ATOM 2162 C CA . PHE A 1 288 ? -6.829 19.467 1.306 1.00 47.91 288 PHE A CA 1
ATOM 2163 C C . PHE A 1 288 ? -7.546 18.126 1.128 1.00 47.91 288 PHE A C 1
ATOM 2165 O O . PHE A 1 288 ? -7.893 17.759 0.007 1.00 47.91 288 PHE A O 1
ATOM 2172 N N . LYS A 1 289 ? -7.780 17.388 2.221 1.00 51.25 289 LYS A N 1
ATOM 2173 C CA . LYS A 1 289 ? -8.412 16.057 2.200 1.00 51.25 289 LYS A CA 1
ATOM 2174 C C . LYS A 1 289 ? -7.615 15.035 1.380 1.00 51.25 289 LYS A C 1
ATOM 2176 O O . LYS A 1 289 ? -8.201 14.091 0.843 1.00 51.25 289 LYS A O 1
ATOM 2181 N N . VAL A 1 290 ? -6.295 15.235 1.301 1.00 52.69 290 VAL A N 1
ATOM 2182 C CA . VAL A 1 290 ? -5.351 14.232 0.819 1.00 52.69 290 VAL A CA 1
ATOM 2183 C C . VAL A 1 290 ? -4.666 13.616 2.023 1.00 52.69 290 VAL A C 1
ATOM 2185 O O . VAL A 1 290 ? -3.861 14.249 2.702 1.00 52.69 290 VAL A O 1
ATOM 2188 N N . ASN A 1 291 ? -5.002 12.371 2.299 1.00 39.84 291 ASN A N 1
ATOM 2189 C CA . ASN A 1 291 ? -4.420 11.650 3.417 1.00 39.84 291 ASN A CA 1
ATOM 2190 C C . ASN A 1 291 ? -3.055 11.025 2.987 1.00 39.84 291 ASN A C 1
ATOM 2192 O O . ASN A 1 291 ? -2.907 10.597 1.844 1.00 39.84 291 ASN A O 1
ATOM 2196 N N . TYR A 1 292 ? -2.050 10.994 3.878 1.00 46.66 292 TYR A N 1
ATOM 2197 C CA . TYR A 1 292 ? -0.802 10.223 3.715 1.00 46.66 292 TYR A CA 1
ATOM 2198 C C . TYR A 1 292 ? -0.501 9.277 4.885 1.00 46.66 292 TYR A C 1
ATOM 2200 O O . TYR A 1 292 ? -0.657 9.672 6.043 1.00 46.66 292 TYR A O 1
ATOM 2208 N N . CYS A 1 293 ? -0.009 8.062 4.613 1.00 37.19 293 CYS A N 1
ATOM 2209 C CA . CYS A 1 293 ? 0.560 7.204 5.659 1.00 37.19 293 CYS A CA 1
ATOM 2210 C C . CYS A 1 293 ? 1.698 6.292 5.194 1.00 37.19 293 CYS A C 1
ATOM 2212 O O . CYS A 1 293 ? 1.897 6.080 3.995 1.00 37.19 293 CYS A O 1
ATOM 2214 N N . ASP A 1 294 ? 2.405 5.768 6.194 1.00 39.59 294 ASP A N 1
ATOM 2215 C CA . ASP A 1 294 ? 3.584 4.920 6.074 1.00 39.59 294 ASP A CA 1
ATOM 2216 C C . ASP A 1 294 ? 3.404 3.609 6.832 1.00 39.59 294 ASP A C 1
ATOM 2218 O O . ASP A 1 294 ? 2.539 3.510 7.715 1.00 39.59 294 ASP A O 1
ATOM 2222 N N . SER A 1 295 ? 4.203 2.610 6.458 1.00 40.06 295 SER A N 1
ATOM 2223 C CA . SER A 1 295 ? 3.817 1.237 6.663 1.00 40.06 295 SER A CA 1
ATOM 2224 C C .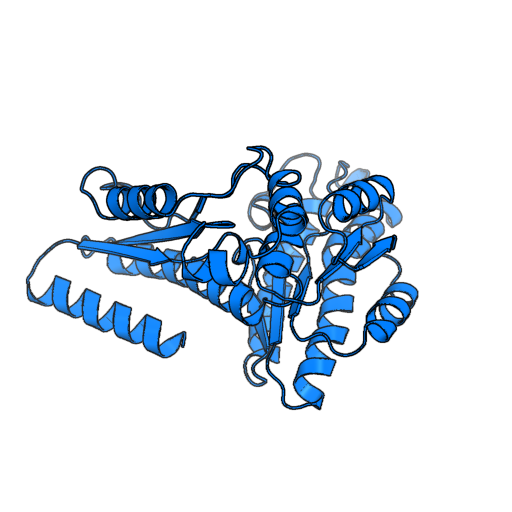 SER A 1 295 ? 4.901 0.178 6.656 1.00 40.06 295 SER A C 1
ATOM 2226 O O . SER A 1 295 ? 5.693 0.181 5.684 1.00 40.06 295 SER A O 1
#

Secondary structure (DSSP, 8-state):
-HHHHHHHHHHHHHHHHHTT--EEEEEE--GGGSS--TT-HHHHHHHHHHHHHHHHHHHHHGGGTEEEEEEEESSEE-HHHHHS---HHHHHHHHTTSTTSSPEEHHHHHHHHHHHHSGGGTT--S-EEEES-S--HHHHHHHHHHTTT---EEEES-HHHHHHHHHH-TTSEEEE--TT-HHHHHHHHHTT---SEEEE---------TTT--HHHHHHHHIIIIIHHHHHHHHHHHHHHHTT--EEEEE---GGGTS--TT-HHHHHHHHHHHHHHHHHHHHHGGGTEEEEE-

Foldseek 3Di:
DLVVVVVVVVVVLVVCVVVLHAFEAEAEAALLCQWFAFQDVLNNLVRVVSLVVQQVCLVVCVVSNYAGEYEHEQAEDDPVLCVLVPDVLLQQLLQVQQQVSHHHYPVNSVVVVCCRGDPVVSPPHSYYHYHQRHGLSCLSHNRSVVSVVRQGEREDLDVVVVVSSCSSPVSHHYDNDDLLPQVVVCVVLVVVPAGQTETLSWADFAFDAPVGQDPVNLSVRCSRLPVSLVSSQVSNLVSCQVVLHAHEYEHNADPLCVDPDHRRNSNSVSRVNVQVVQVVVQVVRVVSNYRGHYD

pLDDT: mean 71.46, std 13.93, range [34.69, 95.19]